Protein AF-A0A925P216-F1 (afdb_monomer_lite)

Sequence (361 aa):
MTSPSAKRPRSVRPVFGWLTDTLRLGWGALYWNTRKSLHIVRGRRGRCPCQIASDSGRAMETGCEGVLGYRSPVRFRTVCPLLARRADGNWACSVNTENVRPFWGRAFALLGGGALSLAFIASLAVFALLRGIGYEVRYTQVVWPPAWGEFRQIQADYYLARARESRAAGDISASLLHLSNAYELNHDYRTGMLLAQLWQAGQPLLSDQTYTRLFTDHPEKRPEISQAWYRALLARGDFGAIQRVAGERLLHSGPTPSAAWSQAFLFASRQLGDPSGIARLLEEPEVPRTLIPLLNLERSLYVLGPTERADALAAAAGRSLDPFTTYHVFQRLLEERRADLVLPLLTSPGVTLDDRENARL

Structure (mmCIF, N/CA/C/O backbone):
data_AF-A0A925P216-F1
#
_entry.id   AF-A0A925P216-F1
#
loop_
_atom_site.group_PDB
_atom_site.id
_atom_site.type_symbol
_atom_site.label_atom_id
_atom_site.label_alt_id
_atom_site.label_comp_id
_atom_site.label_asym_id
_atom_site.label_entity_id
_atom_site.label_seq_id
_atom_site.pdbx_PDB_ins_code
_atom_site.Cartn_x
_atom_site.Cartn_y
_atom_site.Cartn_z
_atom_site.occupancy
_atom_site.B_iso_or_equiv
_atom_site.auth_seq_id
_atom_site.auth_comp_id
_atom_site.auth_asym_id
_atom_site.auth_atom_id
_atom_site.pdbx_PDB_model_num
ATOM 1 N N . MET A 1 1 ? 41.303 -44.662 -62.692 1.00 41.19 1 MET A N 1
ATOM 2 C CA . MET A 1 1 ? 41.888 -43.582 -61.867 1.00 41.19 1 MET A CA 1
ATOM 3 C C . MET A 1 1 ? 40.902 -42.425 -61.817 1.00 41.19 1 MET A C 1
ATOM 5 O O . MET A 1 1 ? 40.830 -41.630 -62.741 1.00 41.19 1 MET A O 1
ATOM 9 N N . THR A 1 2 ? 40.062 -42.402 -60.787 1.00 42.47 2 THR A N 1
ATOM 10 C CA . THR A 1 2 ? 39.022 -41.392 -60.551 1.00 42.47 2 THR A CA 1
ATOM 11 C C . THR A 1 2 ? 39.568 -40.320 -59.614 1.00 42.47 2 THR A C 1
ATOM 13 O O . THR A 1 2 ? 39.967 -40.624 -58.493 1.00 42.47 2 THR A O 1
ATOM 16 N N . SER A 1 3 ? 39.615 -39.075 -60.089 1.00 44.66 3 SER A N 1
ATOM 17 C CA . SER A 1 3 ? 40.095 -37.918 -59.328 1.00 44.66 3 SER A CA 1
ATOM 18 C C . SER A 1 3 ? 39.099 -37.546 -58.214 1.00 44.66 3 SER A C 1
ATOM 20 O O . SER A 1 3 ? 37.898 -37.460 -58.494 1.00 44.66 3 SER A O 1
ATOM 22 N N . PRO A 1 4 ? 39.533 -37.338 -56.956 1.00 52.00 4 PRO A N 1
ATOM 23 C CA . PRO A 1 4 ? 38.624 -37.016 -55.868 1.00 52.00 4 PRO A CA 1
ATOM 24 C C . PRO A 1 4 ? 38.221 -35.537 -55.926 1.00 52.00 4 PRO A C 1
ATOM 26 O O . PRO A 1 4 ? 39.039 -34.627 -55.798 1.00 52.00 4 PRO A O 1
ATOM 29 N N . SER A 1 5 ? 36.920 -35.303 -56.091 1.00 50.56 5 SER A N 1
ATOM 30 C CA . SER A 1 5 ? 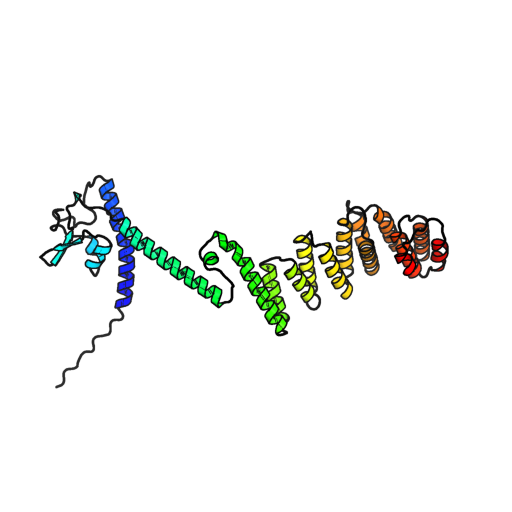36.286 -33.991 -55.957 1.00 50.56 5 SER A CA 1
ATOM 31 C C . SER A 1 5 ? 36.416 -33.493 -54.512 1.00 50.56 5 SER A C 1
ATOM 33 O O . SER A 1 5 ? 35.735 -33.969 -53.601 1.00 50.56 5 SER A O 1
ATOM 35 N N . ALA A 1 6 ? 37.318 -32.536 -54.290 1.00 53.81 6 ALA A N 1
ATOM 36 C CA . ALA A 1 6 ? 37.487 -31.871 -53.007 1.00 53.81 6 ALA A CA 1
ATOM 37 C C . ALA A 1 6 ? 36.261 -30.992 -52.699 1.00 53.81 6 ALA A C 1
ATOM 39 O O . ALA A 1 6 ? 36.071 -29.916 -53.274 1.00 53.81 6 ALA A O 1
ATOM 40 N N . LYS A 1 7 ? 35.420 -31.442 -51.760 1.00 51.25 7 LYS A N 1
ATOM 41 C CA . LYS A 1 7 ? 34.333 -30.642 -51.179 1.00 51.25 7 LYS A CA 1
ATOM 42 C C . LYS A 1 7 ? 34.923 -29.394 -50.511 1.00 51.25 7 LYS A C 1
ATOM 44 O O . LYS A 1 7 ? 35.586 -29.491 -49.482 1.00 51.25 7 LYS A O 1
ATOM 49 N N . ARG A 1 8 ? 34.655 -28.209 -51.079 1.00 47.81 8 ARG A N 1
ATOM 50 C CA . ARG A 1 8 ? 34.956 -26.915 -50.442 1.00 47.81 8 ARG A CA 1
ATOM 51 C C . ARG A 1 8 ? 34.281 -26.856 -49.062 1.00 47.81 8 ARG A C 1
ATOM 53 O O . ARG A 1 8 ? 33.069 -27.077 -48.993 1.00 47.81 8 ARG A O 1
ATOM 60 N N . PRO A 1 9 ? 35.003 -26.519 -47.980 1.00 46.03 9 PRO A N 1
ATOM 61 C CA . PRO A 1 9 ? 34.378 -26.327 -46.679 1.00 46.03 9 PRO A CA 1
ATOM 62 C C . PRO A 1 9 ? 33.387 -25.159 -46.763 1.00 46.03 9 PRO A C 1
ATOM 64 O O . PRO A 1 9 ? 33.745 -24.050 -47.169 1.00 46.03 9 PRO A O 1
ATOM 67 N N . ARG A 1 10 ? 32.123 -25.406 -46.393 1.00 49.75 10 ARG A N 1
ATOM 68 C CA . ARG A 1 10 ? 31.111 -24.355 -46.220 1.00 49.75 10 ARG A CA 1
ATOM 69 C C . ARG A 1 10 ? 31.599 -23.414 -45.118 1.00 49.75 10 ARG A C 1
ATOM 71 O O . ARG A 1 10 ? 31.566 -23.748 -43.939 1.00 49.75 10 ARG A O 1
ATOM 78 N N . SER A 1 11 ? 32.107 -22.248 -45.510 1.00 49.94 11 SER A N 1
ATOM 79 C CA . SER A 1 11 ? 32.630 -21.259 -44.575 1.00 49.94 11 SER A CA 1
ATOM 80 C C . SER A 1 11 ? 31.501 -20.707 -43.703 1.00 49.94 11 SER A C 1
ATOM 82 O O . SER A 1 11 ? 30.624 -20.009 -44.208 1.00 49.94 11 SER A O 1
ATOM 84 N N . VAL A 1 12 ? 31.588 -20.902 -42.389 1.00 51.62 12 VAL A N 1
ATOM 85 C CA . VAL A 1 12 ? 30.756 -20.247 -41.352 1.00 51.62 12 VAL A CA 1
ATOM 86 C C . VAL A 1 12 ? 31.105 -18.738 -41.208 1.00 51.62 12 VAL A C 1
ATOM 88 O O . VAL A 1 12 ? 30.791 -18.074 -40.230 1.00 51.62 12 VAL A O 1
ATOM 91 N N . ARG A 1 13 ? 31.761 -18.140 -42.217 1.00 52.94 13 ARG A N 1
ATOM 92 C CA . ARG A 1 13 ? 32.314 -16.771 -42.216 1.00 52.94 13 ARG A CA 1
ATOM 93 C C . ARG A 1 13 ? 31.419 -15.611 -42.721 1.00 52.94 13 ARG A C 1
ATOM 95 O O . ARG A 1 13 ? 31.917 -14.484 -42.662 1.00 52.94 13 ARG A O 1
ATOM 102 N N . PRO A 1 14 ? 30.170 -15.761 -43.218 1.00 57.00 14 PRO A N 1
ATOM 103 C CA . PRO A 1 14 ? 29.452 -14.599 -43.753 1.00 57.00 14 PRO A CA 1
ATOM 104 C C . PRO A 1 14 ? 28.875 -13.678 -42.662 1.00 57.00 14 PRO A C 1
ATOM 106 O O . PRO A 1 14 ? 28.884 -12.463 -42.842 1.00 57.00 14 PRO A O 1
ATOM 109 N N . VAL A 1 15 ? 28.437 -14.222 -41.519 1.00 56.94 15 VAL A N 1
ATOM 110 C CA . VAL A 1 15 ? 27.705 -13.457 -40.487 1.00 56.94 15 VAL A CA 1
ATOM 111 C C . VAL A 1 15 ? 28.626 -12.523 -39.689 1.00 56.94 15 VAL A C 1
ATOM 113 O O . VAL A 1 15 ? 28.333 -11.336 -39.551 1.00 56.94 15 VAL A O 1
ATOM 116 N N . PHE A 1 16 ? 29.790 -13.012 -39.244 1.00 59.78 16 PHE A N 1
ATOM 117 C CA . PHE A 1 16 ? 30.755 -12.195 -38.491 1.00 59.78 16 PHE A CA 1
ATOM 118 C C . PHE A 1 16 ? 31.310 -11.019 -39.306 1.00 59.78 16 PHE A C 1
ATOM 120 O O . PHE A 1 16 ? 31.472 -9.928 -38.768 1.00 59.78 16 PHE A O 1
ATOM 127 N N . GLY A 1 17 ? 31.539 -11.207 -40.611 1.00 63.28 17 GLY A N 1
ATOM 128 C CA . GLY A 1 17 ? 32.042 -10.140 -41.482 1.00 63.28 17 GLY A CA 1
ATOM 129 C C . GLY A 1 17 ? 31.048 -8.992 -41.692 1.00 63.28 17 GLY A C 1
ATOM 130 O O . GLY A 1 17 ? 31.454 -7.856 -41.921 1.00 63.28 17 GLY A O 1
ATOM 131 N N . TRP A 1 18 ? 29.744 -9.265 -41.603 1.00 66.25 18 TRP A N 1
ATOM 132 C CA . TRP A 1 18 ? 28.705 -8.244 -41.744 1.00 66.25 18 TRP A CA 1
ATOM 133 C C . TRP A 1 18 ? 28.563 -7.374 -40.484 1.00 66.25 18 TRP A C 1
ATOM 135 O O . TRP A 1 18 ? 28.477 -6.149 -40.590 1.00 66.25 18 TRP A O 1
ATOM 145 N N . LEU A 1 19 ? 28.630 -7.981 -39.295 1.00 67.81 19 LEU A N 1
ATOM 146 C CA . LEU A 1 19 ? 28.623 -7.267 -38.011 1.00 67.81 19 LEU A CA 1
ATOM 147 C C . LEU A 1 19 ? 29.836 -6.340 -37.864 1.00 67.81 19 LEU A C 1
ATOM 149 O O . LEU A 1 19 ? 29.682 -5.162 -37.535 1.00 67.81 19 LEU A O 1
ATOM 153 N N . THR A 1 20 ? 31.037 -6.834 -38.182 1.00 74.12 20 THR A N 1
ATOM 154 C CA . THR A 1 20 ? 32.262 -6.021 -38.127 1.00 74.12 20 THR A CA 1
ATOM 155 C C . THR A 1 20 ? 32.218 -4.850 -39.102 1.00 74.12 20 THR A C 1
ATOM 157 O O . THR A 1 20 ? 32.659 -3.755 -38.763 1.00 74.12 20 THR A O 1
ATOM 160 N N . ASP A 1 21 ? 31.657 -5.053 -40.295 1.00 71.81 21 ASP A N 1
ATOM 161 C CA . ASP A 1 21 ? 31.517 -3.989 -41.288 1.00 71.81 21 ASP A CA 1
ATOM 162 C C . ASP A 1 21 ? 30.483 -2.939 -40.857 1.00 71.81 21 ASP A C 1
ATOM 164 O O . ASP A 1 21 ? 30.684 -1.755 -41.111 1.00 71.81 21 ASP A O 1
ATOM 168 N N . THR A 1 22 ? 29.419 -3.332 -40.154 1.00 77.56 22 THR A N 1
ATOM 169 C CA . THR A 1 22 ? 28.391 -2.405 -39.647 1.00 77.56 22 THR A CA 1
ATOM 170 C C . THR A 1 22 ? 28.938 -1.510 -38.532 1.00 77.56 22 THR A C 1
ATOM 172 O O . THR A 1 22 ? 28.768 -0.291 -38.576 1.00 77.56 22 THR A O 1
ATOM 175 N N . LEU A 1 23 ? 29.688 -2.083 -37.583 1.00 82.00 23 LEU A N 1
ATOM 176 C CA . LEU A 1 23 ? 30.382 -1.309 -36.547 1.00 82.00 23 LEU A CA 1
ATOM 177 C C . LEU A 1 23 ? 31.442 -0.380 -37.154 1.00 82.00 23 LEU A C 1
ATOM 179 O O . LEU A 1 23 ? 31.544 0.784 -36.765 1.00 82.00 23 LEU A O 1
ATOM 183 N N . ARG A 1 24 ? 32.186 -0.858 -38.163 1.00 84.38 24 ARG A N 1
ATOM 184 C CA . ARG A 1 24 ? 33.146 -0.033 -38.913 1.00 84.38 24 ARG A CA 1
ATOM 185 C C . ARG A 1 24 ? 32.473 1.097 -39.678 1.00 84.38 24 ARG A C 1
ATOM 187 O O . ARG A 1 24 ? 33.047 2.177 -39.727 1.00 84.38 24 ARG A O 1
ATOM 194 N N . LEU A 1 25 ? 31.282 0.889 -40.238 1.00 85.56 25 LEU A N 1
ATOM 195 C CA . LEU A 1 25 ? 30.511 1.944 -40.900 1.00 85.56 25 LEU A CA 1
ATOM 196 C C . LEU A 1 25 ? 30.077 3.025 -39.909 1.00 85.56 25 LEU A C 1
ATOM 198 O O . LEU A 1 25 ? 30.257 4.207 -40.198 1.00 85.56 25 LEU A O 1
ATOM 202 N N . GLY A 1 26 ? 29.561 2.639 -38.740 1.00 86.38 26 GLY A N 1
ATOM 203 C CA . GLY A 1 26 ? 29.164 3.589 -37.699 1.00 86.38 26 GLY A CA 1
ATOM 204 C C . GLY A 1 26 ? 30.352 4.383 -37.153 1.00 86.38 26 GLY A C 1
ATOM 205 O O . GLY A 1 26 ? 30.342 5.616 -37.164 1.00 86.38 26 GLY A O 1
ATOM 206 N N . TRP A 1 27 ? 31.424 3.685 -36.768 1.00 89.06 27 TRP A N 1
ATOM 207 C CA . TRP A 1 27 ? 32.662 4.319 -36.315 1.00 89.06 27 TRP A CA 1
ATOM 208 C C . TRP A 1 27 ? 33.305 5.171 -37.410 1.00 89.06 27 TRP A C 1
ATOM 210 O O . TRP A 1 27 ? 33.701 6.304 -37.165 1.00 89.06 27 TRP A O 1
ATOM 220 N N . GLY A 1 28 ? 33.368 4.662 -38.640 1.00 89.12 28 GLY A N 1
ATOM 221 C CA . GLY A 1 28 ? 33.911 5.368 -39.793 1.00 89.12 28 GLY A CA 1
ATOM 222 C C . GLY A 1 28 ? 33.125 6.632 -40.123 1.00 89.12 28 GLY A C 1
ATOM 223 O O . GLY A 1 28 ? 33.734 7.649 -40.452 1.00 89.12 28 GLY A O 1
ATOM 224 N N . ALA A 1 29 ? 31.796 6.608 -39.989 1.00 90.25 29 ALA A N 1
ATOM 225 C CA . ALA A 1 29 ? 30.965 7.794 -40.136 1.00 90.25 29 ALA A CA 1
ATOM 226 C C . ALA A 1 29 ? 31.326 8.866 -39.102 1.00 90.25 29 ALA A C 1
ATOM 228 O O . ALA A 1 29 ? 31.482 10.021 -39.482 1.00 90.25 29 ALA A O 1
ATOM 229 N N . LEU A 1 30 ? 31.531 8.517 -37.832 1.00 92.44 30 LEU A N 1
ATOM 230 C CA . LEU A 1 30 ? 31.948 9.492 -36.817 1.00 92.44 30 LEU A CA 1
ATOM 231 C C . LEU A 1 30 ? 33.393 9.952 -37.035 1.00 92.44 30 LEU A C 1
ATOM 233 O O . LEU A 1 30 ? 33.656 11.142 -37.191 1.00 92.44 30 LEU A O 1
ATOM 237 N N . TYR A 1 31 ? 34.328 9.008 -37.118 1.00 94.38 31 TYR A N 1
ATOM 238 C CA . TYR A 1 31 ? 35.763 9.260 -37.213 1.00 94.38 31 TYR A CA 1
ATOM 239 C C . TYR A 1 31 ? 36.124 10.154 -38.406 1.00 94.38 31 TYR A C 1
ATOM 241 O O . TYR A 1 31 ? 36.774 11.191 -38.242 1.00 94.38 31 TYR A O 1
ATOM 249 N N . TRP A 1 32 ? 35.673 9.794 -39.614 1.00 93.31 32 TRP A N 1
ATOM 250 C CA . TRP A 1 32 ? 36.031 10.539 -40.821 1.00 93.31 32 TRP A CA 1
ATOM 251 C C . TRP A 1 32 ? 35.351 11.904 -40.888 1.00 93.31 32 TRP A C 1
ATOM 253 O O . TRP A 1 32 ? 35.971 12.856 -41.364 1.00 93.31 32 TRP A O 1
ATOM 263 N N . ASN A 1 33 ? 34.113 12.033 -40.402 1.00 95.00 33 ASN A N 1
ATOM 264 C CA . ASN A 1 33 ? 33.440 13.331 -40.363 1.00 95.00 33 ASN A CA 1
ATOM 265 C C . ASN A 1 33 ? 34.073 14.269 -39.335 1.00 95.00 33 ASN A C 1
ATOM 267 O O . ASN A 1 33 ? 34.349 15.415 -39.682 1.00 95.00 33 ASN A O 1
ATOM 271 N N . THR A 1 34 ? 34.430 13.781 -38.145 1.00 94.75 34 THR A N 1
ATOM 272 C CA . THR A 1 34 ? 35.160 14.564 -37.137 1.00 94.75 34 THR A CA 1
ATOM 273 C C . THR A 1 34 ? 36.513 15.036 -37.663 1.00 94.75 34 THR A C 1
ATOM 275 O O . THR A 1 34 ? 36.836 16.220 -37.573 1.00 94.75 34 THR A O 1
ATOM 278 N N . ARG A 1 35 ? 37.299 14.146 -38.286 1.00 94.00 35 ARG A N 1
ATOM 279 C CA . ARG A 1 35 ? 38.611 14.500 -38.857 1.00 94.00 35 ARG A CA 1
ATOM 280 C C . ARG A 1 35 ? 38.486 15.547 -39.970 1.00 94.00 35 ARG A C 1
ATOM 282 O O . ARG A 1 35 ? 39.262 16.500 -39.991 1.00 94.00 35 ARG A O 1
ATOM 289 N N . LYS A 1 36 ? 37.494 15.416 -40.859 1.00 93.56 36 LYS A N 1
ATOM 290 C CA . LYS A 1 36 ? 37.216 16.407 -41.917 1.00 93.56 36 LYS A CA 1
ATOM 291 C C . LYS A 1 36 ? 36.745 17.745 -41.350 1.00 93.56 36 LYS A C 1
ATOM 293 O O . LYS A 1 36 ? 37.225 18.781 -41.798 1.00 93.56 36 LYS A O 1
ATOM 298 N N . SER A 1 37 ? 35.864 17.735 -40.351 1.00 94.44 37 SER A N 1
ATOM 299 C CA . SER A 1 37 ? 35.448 18.946 -39.636 1.00 94.44 37 SER A CA 1
ATOM 300 C C . SER A 1 37 ? 36.645 19.662 -39.013 1.00 94.44 37 SER A C 1
ATOM 302 O O . SER A 1 37 ? 36.811 20.855 -39.240 1.00 94.44 37 SER A O 1
ATOM 304 N N . LEU A 1 38 ? 37.532 18.939 -38.321 1.00 94.81 38 LEU A N 1
ATOM 305 C CA . LEU A 1 38 ? 38.753 19.512 -37.744 1.00 94.81 38 LEU A CA 1
ATOM 306 C C . LEU A 1 38 ? 39.687 20.105 -38.808 1.00 94.81 38 LEU A C 1
ATOM 308 O O . LEU A 1 38 ? 40.268 21.163 -38.584 1.00 94.81 38 LEU A O 1
ATOM 312 N N . HIS A 1 39 ? 39.825 19.456 -39.967 1.00 92.44 39 HIS A N 1
ATOM 313 C CA . HIS A 1 39 ? 40.619 19.988 -41.077 1.00 92.44 39 HIS A CA 1
ATOM 314 C C . HIS A 1 39 ? 40.041 21.307 -41.615 1.00 92.44 39 HIS A C 1
ATOM 316 O O . HIS A 1 39 ? 40.792 22.257 -41.821 1.00 92.44 39 HIS A O 1
ATOM 322 N N . ILE A 1 40 ? 38.716 21.407 -41.772 1.00 92.69 40 ILE A N 1
ATOM 323 C CA . ILE A 1 40 ? 38.052 22.654 -42.188 1.00 92.69 40 ILE A CA 1
ATOM 324 C C . ILE A 1 40 ? 38.211 23.746 -41.129 1.00 92.69 40 ILE A C 1
ATOM 326 O O . ILE A 1 40 ? 38.592 24.860 -41.474 1.00 92.69 40 ILE A O 1
ATOM 330 N N . VAL A 1 41 ? 37.980 23.427 -39.852 1.00 92.94 41 VAL A N 1
ATOM 331 C CA . VAL A 1 41 ? 38.114 24.377 -38.731 1.00 92.94 41 VAL A CA 1
ATOM 332 C C . VAL A 1 41 ? 39.540 24.926 -38.628 1.00 92.94 41 VAL A C 1
ATOM 334 O O . VAL A 1 41 ? 39.731 26.099 -38.330 1.00 92.94 41 VAL A O 1
ATOM 337 N N . ARG A 1 42 ? 40.557 24.122 -38.961 1.00 91.56 42 ARG A N 1
ATOM 338 C CA . ARG A 1 42 ? 41.966 24.553 -39.044 1.00 91.56 42 ARG A CA 1
ATOM 339 C C . ARG A 1 42 ? 42.301 25.331 -40.327 1.00 91.56 42 ARG A C 1
ATOM 341 O O . ARG A 1 42 ? 43.476 25.476 -40.662 1.00 91.56 42 ARG A O 1
ATOM 348 N N . GLY A 1 43 ? 41.300 25.791 -41.077 1.00 89.44 43 GLY A N 1
ATOM 349 C CA . GLY A 1 43 ? 41.484 26.527 -42.328 1.00 89.44 43 GLY A CA 1
ATOM 350 C C . GLY A 1 43 ? 42.094 25.683 -43.446 1.00 89.44 43 GLY A C 1
ATOM 351 O O . GLY A 1 43 ? 42.840 26.211 -44.263 1.00 89.44 43 GLY A O 1
ATOM 352 N N . ARG A 1 44 ? 41.844 24.366 -43.449 1.00 88.62 44 ARG A N 1
ATOM 353 C CA . ARG A 1 44 ? 42.413 23.391 -44.400 1.00 88.62 44 ARG A CA 1
ATOM 354 C C . ARG A 1 44 ? 43.945 23.353 -44.416 1.00 88.62 44 ARG A C 1
ATOM 356 O O . ARG A 1 44 ? 44.553 22.908 -45.384 1.00 88.62 44 ARG A O 1
ATOM 363 N N . ARG A 1 45 ? 44.582 23.787 -43.324 1.00 82.38 45 ARG A N 1
ATOM 364 C CA . ARG A 1 45 ? 46.038 23.737 -43.171 1.00 82.38 45 ARG A CA 1
ATOM 365 C C . ARG A 1 45 ? 46.500 22.307 -42.880 1.00 82.38 45 ARG A C 1
ATOM 367 O O . ARG A 1 45 ? 45.891 21.592 -42.080 1.00 82.38 45 ARG A O 1
ATOM 374 N N . GLY A 1 46 ? 47.614 21.919 -43.496 1.00 84.56 46 GLY A N 1
ATOM 375 C CA . GLY A 1 46 ? 48.225 20.600 -43.330 1.00 84.56 46 GLY A CA 1
ATOM 376 C C . GLY A 1 46 ? 47.570 19.501 -44.171 1.00 84.56 46 GLY A C 1
ATOM 377 O O . GLY A 1 46 ? 46.792 19.759 -45.085 1.00 84.56 46 GLY A O 1
ATOM 378 N N . ARG A 1 47 ? 47.921 18.247 -43.871 1.00 86.44 47 ARG A N 1
ATOM 379 C CA . ARG A 1 47 ? 47.511 17.076 -44.661 1.00 86.44 47 ARG A CA 1
ATOM 380 C C . ARG A 1 47 ? 46.001 16.839 -44.562 1.00 86.44 47 ARG A C 1
ATOM 382 O O . ARG A 1 47 ? 45.445 16.835 -43.460 1.00 86.44 47 ARG A O 1
ATOM 389 N N . CYS A 1 48 ? 45.347 16.608 -45.704 1.00 90.19 48 CYS A N 1
ATOM 390 C CA . CYS A 1 48 ? 43.946 16.199 -45.725 1.00 90.19 48 CYS A CA 1
ATOM 391 C C . CYS A 1 48 ? 43.820 14.831 -45.042 1.00 90.19 48 CYS A C 1
ATOM 393 O O . CYS A 1 48 ? 44.526 13.900 -45.421 1.00 90.19 48 CYS A O 1
ATOM 395 N N . PRO A 1 49 ? 42.938 14.671 -44.044 1.00 90.75 49 PRO A N 1
ATOM 396 C CA . PRO A 1 49 ? 42.965 13.490 -43.192 1.00 90.75 49 PRO A CA 1
ATOM 397 C C . PRO A 1 49 ? 42.533 12.202 -43.892 1.00 90.75 49 PRO A C 1
ATOM 399 O O . PRO A 1 49 ? 42.816 11.147 -43.353 1.00 90.75 49 PRO A O 1
ATOM 402 N N . CYS A 1 50 ? 41.797 12.268 -45.008 1.00 90.56 50 CYS A N 1
ATOM 403 C CA . CYS A 1 50 ? 41.198 11.098 -45.667 1.00 90.56 50 CYS A CA 1
ATOM 404 C C . CYS A 1 50 ? 41.790 10.764 -47.047 1.00 90.56 50 CYS A C 1
ATOM 406 O O . CYS A 1 50 ? 41.303 9.843 -47.711 1.00 90.56 50 CYS A O 1
ATOM 408 N N . GLN A 1 51 ? 42.765 11.548 -47.501 1.00 93.12 51 GLN A N 1
ATOM 409 C CA . GLN A 1 51 ? 43.488 11.372 -48.758 1.00 93.12 51 GLN A CA 1
ATOM 410 C C . GLN A 1 51 ? 44.889 10.834 -48.449 1.00 93.12 51 GLN A C 1
ATOM 412 O O . GLN A 1 51 ? 45.463 11.200 -47.426 1.00 93.12 51 GLN A O 1
ATOM 417 N N . ILE A 1 52 ? 45.438 9.978 -49.314 1.00 90.12 52 ILE A N 1
ATOM 418 C CA . ILE A 1 52 ? 46.787 9.429 -49.117 1.00 90.12 52 ILE A CA 1
ATOM 419 C C . ILE A 1 52 ? 47.815 10.569 -49.195 1.00 90.12 52 ILE A C 1
ATOM 421 O O . ILE A 1 52 ? 47.846 11.331 -50.156 1.00 90.12 52 ILE A O 1
ATOM 425 N N . ALA A 1 53 ? 48.660 10.693 -48.169 1.00 84.12 53 ALA A N 1
ATOM 426 C CA . ALA A 1 53 ? 49.554 11.843 -48.002 1.00 84.12 53 ALA A CA 1
ATOM 427 C C . ALA A 1 53 ? 50.684 11.950 -49.043 1.00 84.12 53 ALA A C 1
ATOM 429 O O . ALA A 1 53 ? 51.280 13.018 -49.160 1.00 84.12 53 ALA A O 1
ATOM 430 N N . SER A 1 54 ? 51.004 10.862 -49.750 1.00 85.94 54 SER A N 1
ATOM 431 C CA . SER A 1 54 ? 52.004 10.836 -50.826 1.00 85.94 54 SER A CA 1
ATOM 432 C C . SER A 1 54 ? 51.477 11.344 -52.170 1.00 85.94 54 SER A C 1
ATOM 434 O O . SER A 1 54 ? 52.265 11.513 -53.095 1.00 85.94 54 SER A O 1
ATOM 436 N N . ASP A 1 55 ? 50.167 11.563 -52.294 1.00 86.69 55 ASP A N 1
ATOM 437 C CA . ASP A 1 55 ? 49.518 11.858 -53.570 1.00 86.69 55 ASP A CA 1
ATOM 438 C C . ASP A 1 55 ? 49.347 13.371 -53.801 1.00 86.69 55 ASP A C 1
ATOM 440 O O . ASP A 1 55 ? 49.494 14.191 -52.894 1.00 86.69 55 ASP A O 1
ATOM 444 N N . SER A 1 56 ? 48.995 13.753 -55.035 1.00 86.94 56 SER A N 1
ATOM 445 C CA . SER A 1 56 ? 48.947 15.147 -55.506 1.00 86.94 56 SER A CA 1
ATOM 446 C C . SER A 1 56 ? 47.875 16.032 -54.848 1.00 86.94 56 SER A C 1
ATOM 448 O O . SER A 1 56 ? 47.877 17.247 -55.042 1.00 86.94 56 SER A O 1
ATOM 450 N N . GLY A 1 57 ? 46.916 15.455 -54.118 1.00 86.75 57 GLY A N 1
ATOM 451 C CA . GLY A 1 57 ? 45.733 16.151 -53.594 1.00 86.75 57 GLY A CA 1
ATOM 452 C C . GLY A 1 57 ? 44.682 16.508 -54.659 1.00 86.75 57 GLY A C 1
ATOM 453 O O . GLY A 1 57 ? 43.645 17.102 -54.339 1.00 86.75 57 GLY A O 1
ATOM 454 N N . ARG 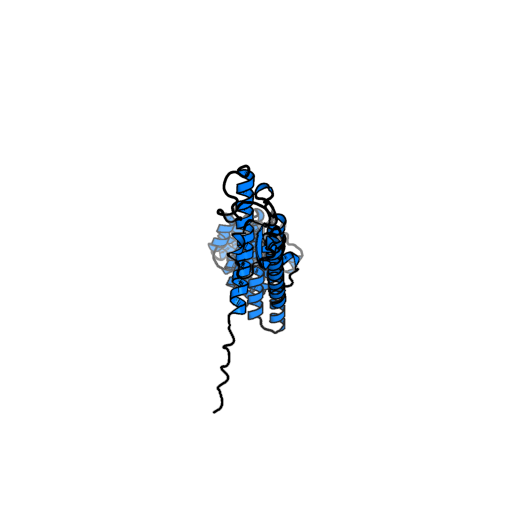A 1 58 ? 44.920 16.156 -55.931 1.00 90.56 58 ARG A N 1
ATOM 455 C CA . ARG A 1 58 ? 44.006 16.429 -57.048 1.00 90.56 58 ARG A CA 1
ATOM 456 C C . ARG A 1 58 ? 42.896 15.383 -57.149 1.00 90.56 58 ARG A C 1
ATOM 458 O O . ARG A 1 58 ? 43.084 14.201 -56.835 1.00 90.56 58 ARG A O 1
ATOM 465 N N . ALA A 1 59 ? 41.735 15.839 -57.612 1.00 91.00 59 ALA A N 1
ATOM 466 C CA . ALA A 1 59 ? 40.572 15.016 -57.908 1.00 91.00 59 ALA A CA 1
ATOM 467 C C . ALA A 1 59 ? 40.942 13.877 -58.865 1.00 91.00 59 ALA A C 1
ATOM 469 O O . ALA A 1 59 ? 41.680 14.073 -59.823 1.00 91.00 59 ALA A O 1
ATOM 470 N N . MET A 1 60 ? 40.417 12.684 -58.602 1.00 92.00 60 MET A N 1
ATOM 471 C CA . MET A 1 60 ? 40.654 11.441 -59.340 1.00 92.00 60 MET A CA 1
ATOM 472 C C . MET A 1 60 ? 42.109 10.948 -59.374 1.00 92.00 60 MET A C 1
ATOM 474 O O . MET A 1 60 ? 42.309 9.776 -59.672 1.00 92.00 60 MET A O 1
ATOM 478 N N . GLU A 1 61 ? 43.109 11.742 -58.989 1.00 90.81 61 GLU A N 1
ATOM 479 C CA . GLU A 1 61 ? 44.524 11.346 -58.882 1.00 90.81 61 GLU A CA 1
ATOM 480 C C . GLU A 1 61 ? 44.900 10.846 -57.480 1.00 90.81 61 GLU A C 1
ATOM 482 O O . GLU A 1 61 ? 45.755 9.975 -57.341 1.00 90.81 61 GLU A O 1
ATOM 487 N N . THR A 1 62 ? 44.205 11.330 -56.450 1.00 90.69 62 THR A N 1
ATOM 488 C CA . THR A 1 62 ? 44.527 11.021 -55.052 1.00 90.69 62 THR A CA 1
ATOM 489 C C . THR A 1 62 ? 43.704 9.862 -54.503 1.00 90.69 62 THR A C 1
ATOM 491 O O . THR A 1 62 ? 42.467 9.901 -54.513 1.00 90.69 62 THR A O 1
ATOM 494 N N . GLY A 1 63 ? 44.382 8.843 -53.980 1.00 91.12 63 GLY A N 1
ATOM 495 C CA . GLY A 1 63 ? 43.771 7.703 -53.313 1.00 91.12 63 GLY A CA 1
ATOM 496 C C . GLY A 1 63 ? 43.045 8.092 -52.023 1.00 91.12 63 GLY A C 1
ATOM 497 O O . GLY A 1 63 ? 43.358 9.088 -51.364 1.00 91.12 63 GLY A O 1
ATOM 498 N N . CYS A 1 64 ? 42.040 7.297 -51.650 1.00 91.06 64 CYS A N 1
ATOM 499 C CA . CYS A 1 64 ? 41.295 7.497 -50.408 1.00 91.06 64 CYS A CA 1
ATOM 500 C C . CYS A 1 64 ? 41.788 6.549 -49.308 1.00 91.06 64 CYS A C 1
ATOM 502 O O . CYS A 1 64 ? 41.508 5.352 -49.344 1.00 91.06 64 CYS A O 1
ATOM 504 N N . GLU A 1 65 ? 42.443 7.097 -48.284 1.00 90.25 65 GLU A N 1
ATOM 505 C CA . GLU A 1 65 ? 42.930 6.332 -47.126 1.00 90.25 65 GLU A CA 1
ATOM 506 C C . GLU A 1 65 ? 41.773 5.667 -46.360 1.00 90.25 65 GLU A C 1
ATOM 508 O O . GLU A 1 65 ? 41.885 4.542 -45.875 1.00 90.25 65 GLU A O 1
ATOM 513 N N . GLY A 1 66 ? 40.602 6.315 -46.339 1.00 85.62 66 GLY A N 1
ATOM 514 C CA . GLY A 1 66 ? 39.413 5.800 -45.659 1.00 85.62 66 GLY A CA 1
ATOM 515 C C . GLY A 1 66 ? 38.872 4.478 -46.200 1.00 85.62 66 GLY A C 1
ATOM 516 O O . GLY A 1 66 ? 38.189 3.765 -45.466 1.00 85.62 66 GLY A O 1
ATOM 517 N N . VAL A 1 67 ? 39.210 4.117 -47.440 1.00 89.31 67 VAL A N 1
ATOM 518 C CA . VAL A 1 67 ? 38.803 2.850 -48.061 1.00 89.31 67 VAL A CA 1
ATOM 519 C C . VAL A 1 67 ? 39.640 1.666 -47.583 1.00 89.31 67 VAL A C 1
ATOM 521 O O . VAL A 1 67 ? 39.124 0.550 -47.552 1.00 89.31 67 VAL A O 1
ATOM 524 N N . LEU A 1 68 ? 40.889 1.888 -47.159 1.00 85.88 68 LEU A N 1
ATOM 525 C CA . LEU A 1 68 ? 41.830 0.817 -46.803 1.00 85.88 68 LEU A CA 1
ATOM 526 C C . LEU A 1 68 ? 41.335 -0.046 -45.628 1.00 85.88 68 LEU A C 1
ATOM 528 O O . LEU A 1 68 ? 41.671 -1.223 -45.530 1.00 85.88 68 LEU A O 1
ATOM 532 N N . GLY A 1 69 ? 40.484 0.512 -44.761 1.00 81.12 69 GLY A N 1
ATOM 533 C CA . GLY A 1 69 ? 39.872 -0.200 -43.635 1.00 81.12 69 GLY A CA 1
ATOM 534 C C . GLY A 1 69 ? 38.645 -1.060 -43.979 1.00 81.12 69 GLY A C 1
ATOM 535 O O . GLY A 1 69 ? 38.098 -1.712 -43.083 1.00 81.12 69 GLY A O 1
ATOM 536 N N . TYR A 1 70 ? 38.180 -1.071 -45.234 1.00 82.25 70 TYR A N 1
ATOM 537 C CA . TYR A 1 70 ? 36.939 -1.737 -45.645 1.00 82.25 70 TYR A CA 1
ATOM 538 C C . TYR A 1 70 ? 37.199 -2.908 -46.590 1.00 82.25 70 TYR A C 1
ATOM 540 O O . TYR A 1 70 ? 37.883 -2.776 -47.598 1.00 82.25 70 TYR A O 1
ATOM 548 N N . ARG A 1 71 ? 36.550 -4.050 -46.323 1.00 83.00 71 ARG A N 1
ATOM 549 C CA . ARG A 1 71 ? 36.615 -5.231 -47.202 1.00 83.00 71 ARG A CA 1
ATOM 550 C C . ARG A 1 71 ? 36.004 -4.973 -48.584 1.00 83.00 71 ARG A C 1
ATOM 552 O O . ARG A 1 71 ? 36.436 -5.556 -49.571 1.00 83.00 71 ARG A O 1
ATOM 559 N N . SER A 1 72 ? 34.980 -4.121 -48.648 1.00 85.38 72 SER A N 1
ATOM 560 C CA . SER A 1 72 ? 34.370 -3.652 -49.893 1.00 85.38 72 SER A CA 1
ATOM 561 C C . SER A 1 72 ? 34.417 -2.123 -49.938 1.00 85.38 72 SER A C 1
ATOM 563 O O . SER A 1 72 ? 33.663 -1.476 -49.203 1.00 85.38 72 SER A O 1
ATOM 565 N N . PRO A 1 73 ? 35.244 -1.531 -50.817 1.00 86.56 73 PRO A N 1
ATOM 566 C CA . PRO A 1 73 ? 35.329 -0.080 -50.992 1.00 86.56 73 PRO A CA 1
ATOM 567 C C . PRO A 1 73 ? 33.990 0.598 -51.297 1.00 86.56 73 PRO A C 1
ATOM 569 O O . PRO A 1 73 ? 33.746 1.729 -50.885 1.00 86.56 73 PRO A O 1
ATOM 572 N N . VAL A 1 74 ? 33.077 -0.114 -51.966 1.00 87.88 74 VAL A N 1
ATOM 573 C CA . VAL A 1 74 ? 31.739 0.392 -52.303 1.00 87.88 74 VAL A CA 1
ATOM 574 C C . VAL A 1 74 ? 30.942 0.740 -51.043 1.00 87.88 74 VAL A C 1
ATOM 576 O O . VAL A 1 74 ? 30.239 1.747 -51.034 1.00 87.88 74 VAL A O 1
ATOM 579 N N . ARG A 1 75 ? 31.091 -0.024 -49.951 1.00 86.69 75 ARG A N 1
ATOM 580 C CA . ARG A 1 75 ? 30.411 0.255 -48.671 1.00 86.69 75 ARG A CA 1
ATOM 581 C C . ARG A 1 75 ? 30.890 1.558 -48.035 1.00 86.69 75 ARG A C 1
ATOM 583 O O . ARG A 1 75 ? 30.112 2.235 -47.372 1.00 86.69 75 ARG A O 1
ATOM 590 N N . PHE A 1 76 ? 32.135 1.964 -48.287 1.00 89.44 76 PHE A N 1
ATOM 591 C CA . PHE A 1 76 ? 32.633 3.250 -47.809 1.00 89.44 76 PHE A CA 1
ATOM 592 C C . PHE A 1 76 ? 31.928 4.439 -48.480 1.00 89.44 76 PHE A C 1
ATOM 594 O O . PHE A 1 76 ? 31.872 5.517 -47.891 1.00 89.44 76 PHE A O 1
ATOM 601 N N . ARG A 1 77 ? 31.289 4.259 -49.651 1.00 91.06 77 ARG A N 1
ATOM 602 C CA . ARG A 1 77 ? 30.472 5.316 -50.285 1.00 91.06 77 ARG A CA 1
ATOM 603 C C . ARG A 1 77 ? 29.290 5.747 -49.419 1.00 91.06 77 ARG A C 1
ATOM 605 O O . ARG A 1 77 ? 28.821 6.882 -49.546 1.00 91.06 77 ARG A O 1
ATOM 612 N N . THR A 1 78 ? 28.817 4.879 -48.526 1.00 87.44 78 THR A N 1
ATOM 613 C CA . THR A 1 78 ? 27.770 5.200 -47.548 1.00 87.44 78 THR A CA 1
ATOM 614 C C . THR A 1 78 ? 28.271 6.229 -46.528 1.00 87.44 78 THR A C 1
ATOM 616 O O . THR A 1 78 ? 27.531 7.140 -46.165 1.00 87.44 78 THR A O 1
ATOM 619 N N . VAL A 1 79 ? 29.557 6.158 -46.156 1.00 89.12 79 VAL A N 1
ATOM 620 C CA . VAL A 1 79 ? 30.244 7.114 -45.267 1.00 89.12 79 VAL A CA 1
ATOM 621 C C . VAL A 1 79 ? 30.710 8.364 -46.025 1.00 89.12 79 VAL A C 1
ATOM 623 O O . VAL A 1 79 ? 30.518 9.486 -45.558 1.00 89.12 79 VAL A O 1
ATOM 626 N N . CYS A 1 80 ? 31.301 8.198 -47.211 1.00 92.75 80 CYS A N 1
ATOM 627 C CA . CYS A 1 80 ? 31.848 9.283 -48.023 1.00 92.75 80 CYS A CA 1
ATOM 628 C C . CYS A 1 80 ? 31.372 9.178 -49.486 1.00 92.75 80 CYS A C 1
ATOM 630 O O . CYS A 1 80 ? 31.927 8.388 -50.250 1.00 92.75 80 CYS A O 1
ATOM 632 N N . PRO A 1 81 ? 30.399 10.000 -49.928 1.00 93.56 81 PRO A N 1
ATOM 633 C CA . PRO A 1 81 ? 29.883 9.950 -51.300 1.00 93.56 81 PRO A CA 1
ATOM 634 C C . PRO A 1 81 ? 30.898 10.413 -52.356 1.00 93.56 81 PRO A C 1
ATOM 636 O O . PRO A 1 81 ? 30.731 10.089 -53.526 1.00 93.56 81 PRO A O 1
ATOM 639 N N . LEU A 1 82 ? 31.956 11.125 -51.948 1.00 92.75 82 LEU A N 1
ATOM 640 C CA . LEU A 1 82 ? 33.036 11.615 -52.822 1.00 92.75 82 LEU A CA 1
ATOM 641 C C . LEU A 1 82 ? 34.002 10.510 -53.273 1.00 92.75 82 LEU A C 1
ATOM 643 O O . LEU A 1 82 ? 35.028 10.793 -53.883 1.00 92.75 82 LEU A O 1
ATOM 647 N N . LEU A 1 83 ? 33.739 9.258 -52.907 1.00 93.88 83 LEU A N 1
ATOM 648 C CA . LEU A 1 83 ? 34.542 8.140 -53.361 1.00 93.88 83 LEU A CA 1
ATOM 649 C C . LEU A 1 83 ? 34.109 7.721 -54.774 1.00 93.88 83 LEU A C 1
ATOM 651 O O . LEU A 1 83 ? 32.953 7.334 -54.984 1.00 93.88 83 LEU A O 1
ATOM 655 N N . ALA A 1 84 ? 35.056 7.753 -55.711 1.00 93.75 84 ALA A N 1
ATOM 656 C CA . ALA A 1 84 ? 34.870 7.365 -57.104 1.00 93.75 84 ALA A CA 1
ATOM 657 C C . ALA A 1 84 ? 35.885 6.292 -57.522 1.00 93.75 84 ALA A C 1
ATOM 659 O O . ALA A 1 84 ? 36.962 6.161 -56.939 1.00 93.75 84 ALA A O 1
ATOM 660 N N . ARG A 1 85 ? 35.518 5.503 -58.533 1.00 93.06 85 ARG A N 1
ATOM 661 C CA . ARG A 1 85 ? 36.394 4.491 -59.130 1.00 93.06 85 ARG A CA 1
ATOM 662 C C . ARG A 1 85 ? 37.090 5.101 -60.344 1.00 93.06 85 ARG A C 1
ATOM 664 O O . ARG A 1 85 ? 36.419 5.697 -61.183 1.00 93.06 85 ARG A O 1
ATOM 671 N N . ARG A 1 86 ? 38.413 4.976 -60.422 1.00 90.25 86 ARG A N 1
ATOM 672 C CA . ARG A 1 86 ? 39.228 5.425 -61.556 1.00 90.25 86 ARG A CA 1
ATOM 673 C C . ARG A 1 86 ? 39.218 4.363 -62.670 1.00 90.25 86 ARG A C 1
ATOM 675 O O . ARG A 1 86 ? 38.857 3.209 -62.437 1.00 90.25 86 ARG A O 1
ATOM 682 N N . ALA A 1 87 ? 39.587 4.770 -63.885 1.00 87.19 87 ALA A N 1
ATOM 683 C CA . ALA A 1 87 ? 39.697 3.909 -65.065 1.00 87.19 87 ALA A CA 1
ATOM 684 C C . ALA A 1 87 ? 40.654 2.711 -64.883 1.00 87.19 87 ALA A C 1
ATOM 686 O O . ALA A 1 87 ? 40.408 1.653 -65.449 1.00 87.19 87 ALA A O 1
ATOM 687 N N . ASP A 1 88 ? 41.689 2.844 -64.047 1.00 86.75 88 ASP A N 1
ATOM 688 C CA . ASP A 1 88 ? 42.622 1.765 -63.670 1.00 86.75 88 ASP A CA 1
ATOM 689 C C . ASP A 1 88 ? 42.012 0.741 -62.687 1.00 86.75 88 ASP A C 1
ATOM 691 O O . ASP A 1 88 ? 42.644 -0.249 -62.330 1.00 86.75 88 ASP A O 1
ATOM 695 N N . GLY A 1 89 ? 40.780 0.974 -62.229 1.00 85.19 89 GLY A N 1
ATOM 696 C CA . GLY A 1 89 ? 40.078 0.135 -61.267 1.00 85.19 89 GLY A CA 1
ATOM 697 C C . GLY A 1 89 ? 40.302 0.511 -59.799 1.00 85.19 89 GLY A C 1
ATOM 698 O O . GLY A 1 89 ? 39.577 -0.031 -58.957 1.00 85.19 89 GLY A O 1
ATOM 699 N N . ASN A 1 90 ? 41.209 1.448 -59.493 1.00 89.06 90 ASN A N 1
ATOM 700 C CA . ASN A 1 90 ? 41.505 1.913 -58.136 1.00 89.06 90 ASN A CA 1
ATOM 701 C C . ASN A 1 90 ? 40.458 2.911 -57.614 1.00 89.06 90 ASN A C 1
ATOM 703 O O . ASN A 1 90 ? 39.678 3.499 -58.367 1.00 89.06 90 ASN A O 1
ATOM 707 N N . TRP A 1 91 ? 40.427 3.107 -56.294 1.00 92.62 91 TRP A N 1
ATOM 708 C CA . TRP A 1 91 ? 39.486 4.008 -55.625 1.00 92.62 91 TRP A CA 1
ATOM 709 C C . TRP A 1 91 ? 40.156 5.326 -55.238 1.00 92.62 91 TRP A C 1
ATOM 711 O O . TRP A 1 91 ? 41.111 5.345 -54.463 1.00 92.62 91 TRP A O 1
ATOM 721 N N . ALA A 1 92 ? 39.617 6.431 -55.747 1.00 93.81 92 ALA A N 1
ATOM 722 C CA . ALA A 1 92 ? 40.164 7.771 -55.576 1.00 93.81 92 ALA A CA 1
ATOM 723 C C . ALA A 1 92 ? 39.110 8.751 -55.039 1.00 93.81 92 ALA A C 1
ATOM 725 O O . ALA A 1 92 ? 37.899 8.500 -55.072 1.00 93.81 92 ALA A O 1
ATOM 726 N N . CYS A 1 93 ? 39.577 9.886 -54.521 1.00 93.19 93 CYS A N 1
ATOM 727 C CA . CYS A 1 93 ? 38.710 10.998 -54.155 1.00 93.19 93 CYS A CA 1
ATOM 728 C C . CYS A 1 93 ? 38.249 11.731 -55.422 1.00 93.19 93 CYS A C 1
ATOM 730 O O . CYS A 1 93 ? 39.074 12.121 -56.239 1.00 93.19 93 CYS A O 1
ATOM 732 N N . SER A 1 94 ? 36.948 11.962 -55.587 1.00 94.00 94 SER A N 1
ATOM 733 C CA . SER A 1 94 ? 36.394 12.635 -56.770 1.00 94.00 94 SER A CA 1
ATOM 734 C C . SER A 1 94 ? 36.595 14.154 -56.774 1.00 94.00 94 SER A C 1
ATOM 736 O O . SER A 1 94 ? 36.174 14.817 -57.715 1.00 94.00 94 SER A O 1
ATOM 738 N N . VAL A 1 95 ? 37.164 14.724 -55.709 1.00 94.00 95 VAL A N 1
ATOM 739 C CA . VAL A 1 95 ? 37.334 16.172 -55.533 1.00 94.00 95 VAL A CA 1
ATOM 740 C C . VAL A 1 95 ? 38.746 16.508 -55.062 1.00 94.00 95 VAL A C 1
ATOM 742 O O . VAL A 1 95 ? 39.411 15.681 -54.439 1.00 94.00 95 VAL A O 1
ATOM 745 N N . ASN A 1 96 ? 39.175 17.743 -55.329 1.00 93.50 96 ASN A N 1
ATOM 746 C CA . ASN A 1 96 ? 40.421 18.297 -54.797 1.00 93.50 96 ASN A CA 1
ATOM 747 C C . ASN A 1 96 ? 40.356 18.428 -53.267 1.00 93.50 96 ASN A C 1
ATOM 749 O O . ASN A 1 96 ? 39.268 18.581 -52.702 1.00 93.50 96 ASN A O 1
ATOM 753 N N . THR A 1 97 ? 41.520 18.455 -52.613 1.00 90.44 97 THR A N 1
ATOM 754 C CA . THR A 1 97 ? 41.689 18.681 -51.162 1.00 90.44 97 THR A CA 1
ATOM 755 C C . THR A 1 97 ? 40.830 19.831 -50.626 1.00 90.44 97 THR A C 1
ATOM 757 O O . THR A 1 97 ? 40.172 19.700 -49.595 1.00 90.44 97 THR A O 1
ATOM 760 N N . GLU A 1 98 ? 40.771 20.940 -51.364 1.00 90.25 98 GLU A N 1
ATOM 761 C CA . GLU A 1 98 ? 40.032 22.154 -50.996 1.00 90.25 98 GLU A CA 1
ATOM 762 C C . GLU A 1 98 ? 38.517 21.937 -50.889 1.00 90.25 98 GLU A C 1
ATOM 764 O O . GLU A 1 98 ? 37.837 22.605 -50.114 1.00 90.25 98 GLU A O 1
ATOM 769 N N . ASN A 1 99 ? 37.988 20.967 -51.632 1.00 92.25 99 ASN A N 1
ATOM 770 C CA . ASN A 1 99 ? 36.561 20.673 -51.722 1.00 92.25 99 ASN A CA 1
ATOM 771 C C . ASN A 1 99 ? 36.133 19.509 -50.813 1.00 92.25 99 ASN A C 1
ATOM 773 O O . ASN A 1 99 ? 34.972 19.087 -50.834 1.00 92.25 99 ASN A O 1
ATOM 777 N N . VAL A 1 100 ? 37.043 18.978 -49.990 1.00 92.06 100 VAL A N 1
ATOM 778 C CA . VAL A 1 100 ? 36.715 17.930 -49.021 1.00 92.06 100 VAL A CA 1
ATOM 779 C C . VAL A 1 100 ? 35.822 18.503 -47.917 1.00 92.06 100 VAL A C 1
ATOM 781 O O . VAL A 1 100 ? 36.180 19.455 -47.226 1.00 92.06 100 VAL A O 1
ATOM 784 N N . ARG A 1 101 ? 34.652 17.879 -47.722 1.00 93.12 101 ARG A N 1
ATOM 785 C CA . ARG A 1 101 ? 33.654 18.274 -46.715 1.00 93.12 101 ARG A CA 1
ATOM 786 C C . ARG A 1 101 ? 33.146 17.098 -45.871 1.00 93.12 101 ARG A C 1
ATOM 788 O O . ARG A 1 101 ? 33.157 15.961 -46.359 1.00 93.12 101 ARG A O 1
ATOM 795 N N . PRO A 1 102 ? 32.727 17.337 -44.614 1.00 94.75 102 PRO A N 1
ATOM 796 C CA . PRO A 1 102 ? 32.012 16.354 -43.812 1.00 94.75 102 PRO A CA 1
ATOM 797 C C . PRO A 1 102 ? 30.570 16.176 -44.318 1.00 94.75 102 PRO A C 1
ATOM 799 O O . PRO A 1 102 ? 29.985 17.056 -44.942 1.00 94.75 102 PRO A O 1
ATOM 802 N N . PHE A 1 103 ? 29.994 15.020 -44.016 1.00 94.31 103 PHE A N 1
ATOM 803 C CA . PHE A 1 103 ? 28.657 14.560 -44.378 1.00 94.31 103 PHE A CA 1
ATOM 804 C C . PHE A 1 103 ? 27.865 14.174 -43.119 1.00 94.31 103 PHE A C 1
ATOM 806 O O . PHE A 1 103 ? 27.328 13.068 -43.026 1.00 94.31 103 PHE A O 1
ATOM 813 N N . TRP A 1 104 ? 27.786 15.092 -42.149 1.00 91.81 104 TRP A N 1
ATOM 814 C CA . TRP A 1 104 ? 27.083 14.876 -40.877 1.00 91.81 104 TRP A CA 1
ATOM 815 C C . TRP A 1 104 ? 25.619 14.466 -41.057 1.00 91.81 104 TRP A C 1
ATOM 817 O O . TRP A 1 104 ? 25.170 13.565 -40.363 1.00 91.81 104 TRP A O 1
ATOM 827 N N . GLY A 1 105 ? 24.904 15.014 -42.048 1.00 91.69 105 GLY A N 1
ATOM 828 C CA . GLY A 1 105 ? 23.521 14.606 -42.334 1.00 91.69 105 GLY A CA 1
ATOM 829 C C . GLY A 1 105 ? 23.373 13.108 -42.634 1.00 91.69 105 GLY A C 1
ATOM 830 O O . GLY A 1 105 ? 22.446 12.471 -42.146 1.00 91.69 105 GLY A O 1
ATOM 831 N N . ARG A 1 106 ? 24.328 12.503 -43.359 1.00 90.38 106 ARG A N 1
ATOM 832 C CA . ARG A 1 106 ? 24.323 11.050 -43.618 1.00 90.38 106 ARG A CA 1
ATOM 833 C C . ARG A 1 106 ? 24.738 10.258 -42.383 1.00 90.38 106 ARG A C 1
ATOM 835 O O . ARG A 1 106 ? 24.167 9.206 -42.131 1.00 90.38 106 ARG A O 1
ATOM 842 N N . ALA A 1 107 ? 25.702 10.760 -41.610 1.00 90.00 107 ALA A N 1
ATOM 843 C CA . ALA A 1 107 ? 26.103 10.129 -40.354 1.00 90.00 107 ALA A CA 1
ATOM 844 C C . ALA A 1 107 ? 24.936 10.085 -39.351 1.00 90.00 107 ALA A C 1
ATOM 846 O O . ALA A 1 107 ? 24.663 9.025 -38.796 1.00 90.00 107 ALA A O 1
ATOM 847 N N . PHE A 1 108 ? 24.200 11.189 -39.189 1.00 91.00 108 PHE A N 1
ATOM 848 C CA . PHE A 1 108 ? 23.001 11.246 -38.353 1.00 91.00 108 PHE A CA 1
ATOM 849 C C . PHE A 1 108 ? 21.866 10.384 -38.902 1.00 91.00 108 PHE A C 1
ATOM 851 O O . PHE A 1 108 ? 21.222 9.693 -38.124 1.00 91.00 108 PHE A O 1
ATOM 858 N N . ALA A 1 109 ? 21.651 10.342 -40.220 1.00 90.12 109 ALA A N 1
ATOM 859 C CA . ALA A 1 109 ? 20.650 9.450 -40.804 1.00 90.12 109 ALA A CA 1
ATOM 860 C C . ALA A 1 109 ? 20.971 7.966 -40.544 1.00 90.12 109 ALA A C 1
ATOM 862 O O . ALA A 1 109 ? 20.086 7.204 -40.169 1.00 90.12 109 ALA A O 1
ATOM 863 N N . LEU A 1 110 ? 22.236 7.554 -40.696 1.00 87.69 110 LEU A N 1
ATOM 864 C CA . LEU A 1 110 ? 22.659 6.168 -40.471 1.00 87.69 110 LEU A CA 1
ATOM 865 C C . LEU A 1 110 ? 22.613 5.783 -38.989 1.00 87.69 110 LEU A C 1
ATOM 867 O O . LEU A 1 110 ? 22.033 4.761 -38.634 1.00 87.69 110 LEU A O 1
ATOM 871 N N . LEU A 1 111 ? 23.229 6.592 -38.126 1.00 88.94 111 LEU A N 1
ATOM 872 C CA . LEU A 1 111 ? 23.341 6.288 -36.699 1.00 88.94 111 LEU A CA 1
ATOM 873 C C . LEU A 1 111 ? 22.038 6.571 -35.957 1.00 88.94 111 LEU A C 1
ATOM 875 O O . LEU A 1 111 ? 21.576 5.727 -35.201 1.00 88.94 111 LEU A O 1
ATOM 879 N N . GLY A 1 112 ? 21.429 7.730 -36.203 1.00 88.81 112 GLY A N 1
ATOM 880 C CA . GLY A 1 112 ? 20.153 8.117 -35.610 1.00 88.81 112 GLY A CA 1
ATOM 881 C C . GLY A 1 112 ? 19.009 7.244 -36.111 1.00 88.81 112 GLY A C 1
ATOM 882 O O . GLY A 1 112 ? 18.254 6.725 -35.300 1.00 88.81 112 GLY A O 1
ATOM 883 N N . GLY A 1 113 ? 18.923 6.992 -37.421 1.00 89.81 113 GLY A N 1
ATOM 884 C CA . GLY A 1 113 ? 17.918 6.082 -37.980 1.00 89.81 113 GLY A CA 1
ATOM 885 C C . GLY A 1 113 ? 18.070 4.651 -37.458 1.00 89.81 113 GLY A C 1
ATOM 886 O O . GLY A 1 113 ? 17.080 4.028 -37.077 1.00 89.81 113 GLY A O 1
ATOM 887 N N . GLY A 1 114 ? 19.307 4.149 -37.364 1.00 88.69 114 GLY A N 1
ATOM 888 C CA . GLY A 1 114 ? 19.595 2.846 -36.763 1.00 88.69 114 GLY A CA 1
ATOM 889 C C . GLY A 1 114 ? 19.211 2.780 -35.283 1.00 88.69 114 GLY A C 1
ATOM 890 O O . GLY A 1 114 ? 18.521 1.849 -34.874 1.00 88.69 114 GLY A O 1
ATOM 891 N N . ALA A 1 115 ? 19.594 3.786 -34.494 1.00 90.38 115 ALA A N 1
ATOM 892 C CA . ALA A 1 115 ? 19.257 3.866 -33.074 1.00 90.38 115 ALA A CA 1
ATOM 893 C C . ALA A 1 115 ? 17.741 3.958 -32.840 1.00 90.38 115 ALA A C 1
ATOM 895 O O . ALA A 1 115 ? 17.215 3.225 -32.009 1.00 90.38 115 ALA A O 1
ATOM 896 N N . LEU A 1 116 ? 17.028 4.792 -33.605 1.00 93.69 116 LEU A N 1
ATOM 897 C CA . LEU A 1 116 ? 15.568 4.910 -33.532 1.00 93.69 116 LEU A CA 1
ATOM 898 C C . LEU A 1 116 ? 14.872 3.603 -33.920 1.00 93.69 116 LEU A C 1
ATOM 900 O O . LEU A 1 116 ? 13.932 3.191 -33.246 1.00 93.69 116 LEU A O 1
ATOM 904 N N . SER A 1 117 ? 15.356 2.922 -34.962 1.00 92.88 117 SER A N 1
ATOM 905 C CA . SER A 1 117 ? 14.806 1.628 -35.383 1.00 92.88 117 SER A CA 1
ATOM 906 C C . SER A 1 117 ? 14.997 0.564 -34.303 1.00 92.88 117 SER A C 1
ATOM 908 O O . SER A 1 117 ? 14.064 -0.168 -33.986 1.00 92.88 117 SER A O 1
ATOM 910 N N . LEU A 1 118 ? 16.188 0.499 -33.699 1.00 94.25 118 LEU A N 1
ATOM 911 C CA . LEU A 1 118 ? 16.468 -0.417 -32.593 1.00 94.25 118 LEU A CA 1
ATOM 912 C C . LEU A 1 118 ? 15.612 -0.100 -31.364 1.00 94.25 118 LEU A C 1
ATOM 914 O O . LEU A 1 118 ? 15.040 -1.017 -30.781 1.00 94.25 118 LEU A O 1
ATOM 918 N N . ALA A 1 119 ? 15.480 1.178 -31.001 1.00 94.38 119 ALA A N 1
ATOM 919 C CA . ALA A 1 119 ? 14.638 1.611 -29.891 1.00 94.38 119 ALA A CA 1
ATOM 920 C C . ALA A 1 119 ? 13.166 1.236 -30.118 1.00 94.38 119 ALA A C 1
ATOM 922 O O . ALA A 1 119 ? 12.524 0.715 -29.212 1.00 94.38 119 ALA A O 1
ATOM 923 N N . PHE A 1 120 ? 12.658 1.426 -31.338 1.00 95.75 120 PHE A N 1
ATOM 924 C CA . PHE A 1 120 ? 11.295 1.058 -31.715 1.00 95.75 120 PHE A CA 1
ATOM 925 C C . PHE A 1 120 ? 11.054 -0.459 -31.673 1.00 95.75 120 PHE A C 1
ATOM 927 O O . PHE A 1 120 ? 10.039 -0.919 -31.153 1.00 95.75 120 PHE A O 1
ATOM 934 N N . ILE A 1 121 ? 11.995 -1.261 -32.183 1.00 97.19 121 ILE A N 1
ATOM 935 C CA . ILE A 1 121 ? 11.904 -2.727 -32.104 1.00 97.19 121 ILE A CA 1
ATOM 936 C C . ILE A 1 121 ? 11.915 -3.179 -30.640 1.00 97.19 121 ILE A C 1
ATOM 938 O O . ILE A 1 121 ? 11.106 -4.018 -30.249 1.00 97.19 121 ILE A O 1
ATOM 942 N N . ALA A 1 122 ? 12.799 -2.605 -29.821 1.00 96.19 122 ALA A N 1
ATOM 943 C CA . ALA A 1 122 ? 12.878 -2.919 -28.401 1.00 96.19 122 ALA A CA 1
ATOM 944 C C . ALA A 1 122 ? 11.581 -2.552 -27.662 1.00 96.19 122 ALA A C 1
ATOM 946 O O . ALA A 1 122 ? 11.074 -3.364 -26.889 1.00 96.19 122 ALA A O 1
ATOM 947 N N . SER A 1 123 ? 10.995 -1.380 -27.930 1.00 96.44 123 SER A N 1
ATOM 948 C CA . SER A 1 123 ? 9.735 -0.986 -27.297 1.00 96.44 123 SER A CA 1
ATOM 949 C C . SER A 1 123 ? 8.556 -1.853 -27.727 1.00 96.44 123 SER A C 1
ATOM 951 O O . SER A 1 123 ? 7.719 -2.187 -26.891 1.00 96.44 123 SER A O 1
ATOM 953 N N . LEU A 1 124 ? 8.493 -2.265 -28.997 1.00 97.50 124 LEU A N 1
ATOM 954 C CA . LEU A 1 124 ? 7.491 -3.225 -29.463 1.00 97.50 124 LEU A CA 1
ATOM 955 C C . LEU A 1 124 ? 7.651 -4.590 -28.788 1.00 97.50 124 LEU A C 1
ATOM 957 O O . LEU A 1 124 ? 6.653 -5.181 -28.379 1.00 97.50 124 LEU A O 1
ATOM 961 N N . ALA A 1 125 ? 8.885 -5.074 -28.637 1.00 97.44 125 ALA A N 1
ATOM 962 C CA . ALA A 1 125 ? 9.159 -6.339 -27.961 1.00 97.44 125 ALA A CA 1
ATOM 963 C C . ALA A 1 125 ? 8.719 -6.300 -26.488 1.00 97.44 125 ALA A C 1
ATOM 965 O O . ALA A 1 125 ? 8.029 -7.209 -26.030 1.00 97.44 125 ALA A O 1
ATOM 966 N N . VAL A 1 126 ? 9.048 -5.224 -25.762 1.00 96.88 126 VAL A N 1
ATOM 967 C CA . VAL A 1 126 ? 8.605 -5.024 -24.371 1.00 96.88 126 VAL A CA 1
ATOM 968 C C . VAL A 1 126 ? 7.082 -4.930 -24.286 1.00 96.88 126 VAL A C 1
ATOM 970 O O . VAL A 1 126 ? 6.475 -5.576 -23.435 1.00 96.88 126 VAL A O 1
ATOM 973 N N . PHE A 1 127 ? 6.445 -4.176 -25.183 1.00 97.06 127 PHE A N 1
ATOM 974 C CA . PHE A 1 127 ? 4.988 -4.060 -25.227 1.00 97.06 127 PHE A CA 1
ATOM 975 C C . PHE A 1 127 ? 4.304 -5.415 -25.452 1.00 97.06 127 PHE A C 1
ATOM 977 O O . PHE A 1 127 ? 3.378 -5.766 -24.720 1.00 97.06 127 PHE A O 1
ATOM 984 N N . ALA A 1 128 ? 4.785 -6.193 -26.425 1.00 96.81 128 ALA A N 1
ATOM 985 C CA . ALA A 1 128 ? 4.268 -7.526 -26.708 1.00 96.81 128 ALA A CA 1
ATOM 986 C C . ALA A 1 128 ? 4.459 -8.475 -25.517 1.00 96.81 128 ALA A C 1
ATOM 988 O O . ALA A 1 128 ? 3.542 -9.222 -25.185 1.00 96.81 128 ALA A O 1
ATOM 989 N N . LEU A 1 129 ? 5.607 -8.409 -24.835 1.00 97.19 129 LEU A N 1
ATOM 990 C CA . LEU A 1 129 ? 5.877 -9.206 -23.640 1.00 97.19 129 LEU A CA 1
ATOM 991 C C . LEU A 1 129 ? 4.907 -8.868 -22.500 1.00 97.19 129 LEU A C 1
ATOM 993 O O . LEU A 1 129 ? 4.295 -9.769 -21.931 1.00 97.19 129 LEU A O 1
ATOM 997 N N . LEU A 1 130 ? 4.724 -7.580 -22.191 1.00 95.31 130 LEU A N 1
ATOM 998 C CA . LEU A 1 130 ? 3.810 -7.137 -21.132 1.00 95.31 130 LEU A CA 1
ATOM 999 C C . LEU A 1 130 ? 2.363 -7.558 -21.418 1.00 95.31 130 LEU A C 1
ATOM 1001 O O . LEU A 1 130 ? 1.681 -8.065 -20.528 1.00 95.31 130 LEU A O 1
ATOM 1005 N N . ARG A 1 131 ? 1.917 -7.418 -22.671 1.00 95.38 131 ARG A N 1
ATOM 1006 C CA . ARG A 1 131 ? 0.599 -7.897 -23.107 1.00 95.38 131 ARG A CA 1
ATOM 1007 C C . ARG A 1 131 ? 0.479 -9.419 -23.056 1.00 95.38 131 ARG A C 1
ATOM 1009 O O . ARG A 1 131 ? -0.572 -9.912 -22.668 1.00 95.38 131 ARG A O 1
ATOM 1016 N N . GLY A 1 132 ? 1.539 -10.150 -23.397 1.00 94.81 132 GLY A N 1
ATOM 1017 C CA . GLY A 1 132 ? 1.578 -11.612 -23.326 1.00 94.81 132 GLY A CA 1
ATOM 1018 C C . GLY A 1 132 ? 1.467 -12.161 -21.900 1.00 94.81 132 GLY A C 1
ATOM 1019 O O . GLY A 1 132 ? 0.863 -13.209 -21.704 1.00 94.81 132 GLY A O 1
ATOM 1020 N N . ILE A 1 133 ? 1.988 -11.437 -20.901 1.00 93.25 133 ILE A N 1
ATOM 1021 C CA . ILE A 1 133 ? 1.814 -11.768 -19.472 1.00 93.25 133 ILE A CA 1
ATOM 1022 C C . ILE A 1 133 ? 0.367 -11.513 -19.007 1.00 93.25 133 ILE A C 1
ATOM 1024 O O . ILE A 1 133 ? -0.102 -12.147 -18.063 1.00 93.25 133 ILE A O 1
ATOM 1028 N N . GLY A 1 134 ? -0.353 -10.616 -19.688 1.00 91.00 134 GLY A N 1
ATOM 1029 C CA . GLY A 1 134 ? -1.730 -10.240 -19.368 1.00 91.00 134 GLY A CA 1
ATOM 1030 C C . GLY A 1 134 ? -1.880 -8.841 -18.769 1.00 91.00 134 GLY A C 1
ATOM 1031 O O . GLY A 1 134 ? -2.969 -8.500 -18.319 1.00 91.00 134 GLY A O 1
ATOM 1032 N N . TYR A 1 135 ? -0.831 -8.009 -18.766 1.00 92.56 135 TYR A N 1
ATOM 1033 C CA . TYR A 1 135 ? -0.976 -6.609 -18.365 1.00 92.56 135 TYR A CA 1
ATOM 1034 C C . TYR A 1 135 ? -1.736 -5.817 -19.436 1.00 92.56 135 TYR A C 1
ATOM 1036 O O . TYR A 1 135 ? -1.365 -5.823 -20.615 1.00 92.56 135 TYR A O 1
ATOM 1044 N N . GLU A 1 136 ? -2.754 -5.057 -19.031 1.00 92.50 136 GLU A N 1
ATOM 1045 C CA . GLU A 1 136 ? -3.541 -4.190 -19.919 1.00 92.50 136 GLU A CA 1
ATOM 1046 C C . GLU A 1 136 ? -2.820 -2.869 -20.244 1.00 92.50 136 GLU A C 1
ATOM 1048 O O . GLU A 1 136 ? -3.328 -1.769 -20.051 1.00 92.50 136 GLU A O 1
ATOM 1053 N N . VAL A 1 137 ? -1.598 -2.965 -20.769 1.00 93.69 137 VAL A N 1
ATOM 1054 C CA . VAL A 1 137 ? -0.773 -1.795 -21.101 1.00 93.69 137 VAL A CA 1
ATOM 1055 C C . VAL A 1 137 ? -1.151 -1.192 -22.455 1.00 93.69 137 VAL A C 1
ATOM 1057 O O . VAL A 1 137 ? -1.501 -1.899 -23.408 1.00 93.69 137 VAL A O 1
ATOM 1060 N N . ARG A 1 138 ? -1.047 0.131 -22.573 1.00 94.69 138 ARG A N 1
ATOM 1061 C CA . ARG A 1 138 ? -1.101 0.897 -23.827 1.00 94.69 138 ARG A CA 1
ATOM 1062 C C . ARG A 1 138 ? 0.318 1.089 -24.361 1.00 94.69 138 ARG A C 1
ATOM 1064 O O . ARG A 1 138 ? 1.258 1.231 -23.586 1.00 94.69 138 ARG A O 1
ATOM 1071 N N . TYR A 1 139 ? 0.491 1.145 -25.683 1.00 93.62 139 TYR A N 1
ATOM 1072 C CA . TYR A 1 139 ? 1.828 1.319 -26.273 1.00 93.62 139 TYR A CA 1
ATOM 1073 C C . TYR A 1 139 ? 2.509 2.617 -25.810 1.00 93.62 139 TYR A C 1
ATOM 1075 O O . TYR A 1 139 ? 3.708 2.640 -25.535 1.00 93.62 139 TYR A O 1
ATOM 1083 N N . THR A 1 140 ? 1.724 3.683 -25.636 1.00 93.56 140 THR A N 1
ATOM 1084 C CA . THR A 1 140 ? 2.200 4.963 -25.100 1.00 93.56 140 THR A CA 1
ATOM 1085 C C . THR A 1 140 ? 2.796 4.817 -23.704 1.00 93.56 140 THR A C 1
ATOM 1087 O O . THR A 1 140 ? 3.846 5.389 -23.452 1.00 93.56 140 THR A O 1
ATOM 1090 N N . GLN A 1 141 ? 2.210 3.995 -22.829 1.00 93.00 141 GLN A N 1
ATOM 1091 C CA . GLN A 1 141 ? 2.735 3.751 -21.481 1.00 93.00 141 GLN A CA 1
ATOM 1092 C C . GLN A 1 141 ? 4.092 3.037 -21.502 1.00 93.00 141 GLN A C 1
ATOM 1094 O O . GLN A 1 141 ? 4.863 3.191 -20.571 1.00 93.00 141 GLN A O 1
ATOM 1099 N N . VAL A 1 142 ? 4.431 2.297 -22.561 1.00 93.88 142 VAL A N 1
ATOM 1100 C CA . VAL A 1 142 ? 5.747 1.648 -22.689 1.00 93.88 142 VAL A CA 1
ATOM 1101 C C . VAL A 1 142 ? 6.806 2.631 -23.186 1.00 93.88 142 VAL A C 1
ATOM 1103 O O . VAL A 1 142 ? 7.906 2.684 -22.646 1.00 93.88 142 VAL A O 1
ATOM 1106 N N . VAL A 1 143 ? 6.479 3.437 -24.197 1.00 95.19 143 VAL A N 1
ATOM 1107 C CA . VAL A 1 143 ? 7.458 4.309 -24.871 1.00 95.19 143 VAL A CA 1
ATOM 1108 C C . VAL A 1 143 ? 7.636 5.663 -24.183 1.00 95.19 143 VAL A C 1
ATOM 1110 O O . VAL A 1 143 ? 8.683 6.286 -24.340 1.00 95.19 143 VAL A O 1
ATOM 1113 N N . TRP A 1 144 ? 6.634 6.141 -23.441 1.00 93.81 144 TRP A N 1
ATOM 1114 C CA . TRP A 1 144 ? 6.579 7.512 -22.931 1.00 93.81 144 TRP A CA 1
ATOM 1115 C C . TRP A 1 144 ? 6.886 7.587 -21.426 1.00 93.81 144 TRP A C 1
ATOM 1117 O O . TRP A 1 144 ? 6.027 7.213 -20.624 1.00 93.81 144 TRP A O 1
ATOM 1127 N N . PRO A 1 145 ? 8.053 8.127 -21.011 1.00 92.31 145 PRO A N 1
ATOM 1128 C CA . PRO A 1 145 ? 8.459 8.140 -19.604 1.00 92.31 145 PRO A CA 1
ATOM 1129 C C . PRO A 1 145 ? 7.470 8.808 -18.638 1.00 92.31 145 PRO A C 1
ATOM 1131 O O . PRO A 1 145 ? 7.247 8.261 -17.560 1.00 92.31 145 PRO A O 1
ATOM 1134 N N . PRO A 1 146 ? 6.804 9.926 -18.990 1.00 94.75 146 PRO A N 1
ATOM 1135 C CA . PRO A 1 146 ? 5.796 10.516 -18.108 1.00 94.75 146 PRO A CA 1
ATOM 1136 C C . PRO A 1 146 ? 4.606 9.599 -17.786 1.00 94.75 146 PRO A C 1
ATOM 1138 O O . PRO A 1 146 ? 3.987 9.767 -16.742 1.00 94.75 146 PRO A O 1
ATOM 1141 N N . ALA A 1 147 ? 4.294 8.617 -18.639 1.00 92.94 147 ALA A N 1
ATOM 1142 C CA . ALA A 1 147 ? 3.217 7.656 -18.394 1.00 92.94 147 ALA A CA 1
ATOM 1143 C C . ALA A 1 147 ? 3.666 6.447 -17.549 1.00 92.94 147 ALA A C 1
ATOM 1145 O O . ALA A 1 147 ? 2.836 5.627 -17.160 1.00 92.94 147 ALA A O 1
ATOM 1146 N N . TRP A 1 148 ? 4.959 6.322 -17.222 1.00 92.44 148 TRP A N 1
ATOM 1147 C CA . TRP A 1 148 ? 5.477 5.176 -16.464 1.00 92.44 148 TRP A CA 1
ATOM 1148 C C . TRP A 1 148 ? 4.986 5.138 -15.012 1.00 92.44 148 TRP A C 1
ATOM 1150 O O . TRP A 1 148 ? 4.984 4.076 -14.392 1.00 92.44 148 TRP A O 1
ATOM 1160 N N . GLY A 1 149 ? 4.514 6.267 -14.472 1.00 91.00 149 GLY A N 1
ATOM 1161 C CA . GLY A 1 149 ? 3.878 6.310 -13.153 1.00 91.00 149 GLY A CA 1
ATOM 1162 C C . GLY A 1 149 ? 2.623 5.432 -13.055 1.00 91.00 149 GLY A C 1
ATOM 1163 O O . GLY A 1 149 ? 2.340 4.895 -11.987 1.00 91.00 149 GLY A O 1
ATOM 1164 N N . GLU A 1 150 ? 1.924 5.215 -14.174 1.00 92.25 150 GLU A N 1
ATOM 1165 C CA . GLU A 1 150 ? 0.698 4.409 -14.239 1.00 92.25 150 GLU A CA 1
ATOM 1166 C C . GLU A 1 150 ? 0.972 2.896 -14.128 1.00 92.25 150 GLU A C 1
ATOM 1168 O O . GLU A 1 150 ? 0.056 2.128 -13.839 1.00 92.25 150 GLU A O 1
ATOM 1173 N N . PHE A 1 151 ? 2.220 2.43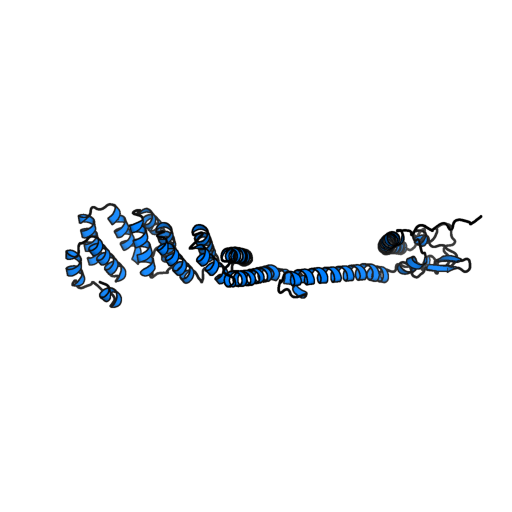5 -14.310 1.00 91.88 151 PHE A N 1
ATOM 1174 C CA . PHE A 1 151 ? 2.533 0.999 -14.302 1.00 91.88 151 PHE A CA 1
ATOM 1175 C C . PHE A 1 151 ? 2.193 0.308 -12.985 1.00 91.88 151 PHE A C 1
ATOM 1177 O O . PHE A 1 151 ? 1.741 -0.835 -13.011 1.00 91.88 151 PHE A O 1
ATOM 1184 N N . ARG A 1 152 ? 2.368 0.991 -11.846 1.00 92.06 152 ARG A N 1
ATOM 1185 C CA . ARG A 1 152 ? 2.012 0.424 -10.536 1.00 92.06 152 ARG A CA 1
ATOM 1186 C C . ARG A 1 152 ? 0.522 0.111 -10.450 1.00 92.06 152 ARG A C 1
ATOM 1188 O O . ARG A 1 152 ? 0.153 -0.959 -9.977 1.00 92.06 152 ARG A O 1
ATOM 1195 N N . GLN A 1 153 ? -0.316 0.999 -10.977 1.00 92.94 153 GLN A N 1
ATOM 1196 C CA . GLN A 1 153 ? -1.758 0.789 -11.006 1.00 92.94 153 GLN A CA 1
ATOM 1197 C C . GLN A 1 153 ? -2.141 -0.360 -11.946 1.00 92.94 153 GLN A C 1
ATOM 1199 O O . GLN A 1 153 ? -2.887 -1.241 -11.541 1.00 92.94 153 GLN A O 1
ATOM 1204 N N . ILE A 1 154 ? -1.544 -0.433 -13.141 1.00 93.94 154 ILE A N 1
ATOM 1205 C CA . ILE A 1 154 ? -1.786 -1.537 -14.091 1.00 93.94 154 ILE A CA 1
ATOM 1206 C C . ILE A 1 154 ? -1.395 -2.894 -13.487 1.00 93.94 154 ILE A C 1
ATOM 1208 O O . ILE A 1 154 ? -2.085 -3.895 -13.681 1.00 93.94 154 ILE A O 1
ATOM 1212 N N . GLN A 1 155 ? -0.281 -2.946 -12.753 1.00 94.44 155 GLN A N 1
ATOM 1213 C CA . GLN A 1 155 ? 0.137 -4.158 -12.053 1.00 94.44 155 GLN A CA 1
ATOM 1214 C C . GLN A 1 155 ? -0.838 -4.522 -10.928 1.00 94.44 155 GLN A C 1
ATOM 1216 O O . GLN A 1 155 ? -1.201 -5.691 -10.806 1.00 94.44 155 GLN A O 1
ATOM 1221 N N . ALA A 1 156 ? -1.289 -3.543 -10.138 1.00 95.75 156 ALA A N 1
ATOM 1222 C CA . ALA A 1 156 ? -2.288 -3.769 -9.098 1.00 95.75 156 ALA A CA 1
ATOM 1223 C C . ALA A 1 156 ? -3.597 -4.320 -9.690 1.00 95.75 156 ALA A C 1
ATOM 1225 O O . ALA A 1 156 ? -4.109 -5.325 -9.201 1.00 95.75 156 ALA A O 1
ATOM 1226 N N . ASP A 1 157 ? -4.081 -3.742 -10.793 1.00 94.94 157 ASP A N 1
ATOM 1227 C CA . ASP A 1 157 ? -5.293 -4.187 -11.488 1.00 94.94 157 ASP A CA 1
ATOM 1228 C C . ASP A 1 157 ? -5.164 -5.625 -12.015 1.00 94.94 157 ASP A C 1
ATOM 1230 O O . ASP A 1 157 ? -6.086 -6.431 -11.861 1.00 94.94 157 ASP A O 1
ATOM 1234 N N . TYR A 1 158 ? -3.998 -5.987 -12.562 1.00 95.94 158 TYR A N 1
ATOM 1235 C CA . TYR A 1 158 ? -3.702 -7.362 -12.972 1.00 95.94 158 TYR A CA 1
ATOM 1236 C C . TYR A 1 158 ? -3.803 -8.343 -11.794 1.00 95.94 158 TYR A C 1
ATOM 1238 O O . TYR A 1 158 ? -4.464 -9.381 -11.895 1.00 95.94 158 TYR A O 1
ATOM 1246 N N . TYR A 1 159 ? -3.192 -8.016 -10.652 1.00 96.81 159 TYR A N 1
ATOM 1247 C CA . TYR A 1 159 ? -3.272 -8.867 -9.466 1.00 96.81 159 TYR A CA 1
ATOM 1248 C C . TYR A 1 159 ? -4.686 -8.926 -8.881 1.00 96.81 159 TYR A C 1
ATOM 1250 O O . TYR A 1 159 ? -5.115 -9.992 -8.447 1.00 96.81 159 TYR A O 1
ATOM 1258 N N . LEU A 1 160 ? -5.457 -7.838 -8.933 1.00 96.44 160 LEU A N 1
ATOM 1259 C CA . LEU A 1 160 ? -6.870 -7.853 -8.547 1.00 96.44 160 LEU A CA 1
ATOM 1260 C C . LEU A 1 160 ? -7.701 -8.779 -9.438 1.00 96.44 160 LEU A C 1
ATOM 1262 O O . LEU A 1 160 ? -8.549 -9.515 -8.930 1.00 96.44 160 LEU A O 1
ATOM 1266 N N . ALA A 1 161 ? -7.466 -8.766 -10.751 1.00 95.88 161 ALA A N 1
ATOM 1267 C CA . ALA A 1 161 ? -8.135 -9.674 -11.677 1.00 95.88 161 ALA A CA 1
ATOM 1268 C C . ALA A 1 161 ? -7.795 -11.139 -11.357 1.00 95.88 161 ALA A C 1
ATOM 1270 O O . ALA A 1 161 ? -8.703 -11.960 -11.211 1.00 95.88 161 ALA A O 1
ATOM 1271 N N . ARG A 1 162 ? -6.510 -11.446 -11.134 1.00 96.81 162 ARG A N 1
ATOM 1272 C CA . ARG A 1 162 ? -6.052 -12.785 -10.728 1.00 96.81 162 ARG A CA 1
ATOM 1273 C C . ARG A 1 162 ? -6.613 -13.226 -9.384 1.00 96.81 162 ARG A C 1
ATOM 1275 O O . ARG A 1 162 ? -7.045 -14.364 -9.254 1.00 96.81 162 ARG A O 1
ATOM 1282 N N . ALA A 1 163 ? -6.693 -12.329 -8.406 1.00 96.88 163 ALA A N 1
ATOM 1283 C CA . ALA A 1 163 ? -7.313 -12.630 -7.122 1.00 96.88 163 ALA A CA 1
ATOM 1284 C C . ALA A 1 163 ? -8.781 -13.047 -7.273 1.00 96.88 163 ALA A C 1
ATOM 1286 O O . ALA A 1 163 ? -9.218 -14.025 -6.668 1.00 96.88 163 ALA A O 1
ATOM 1287 N N . ARG A 1 164 ? -9.547 -12.322 -8.098 1.00 96.06 164 ARG A N 1
ATOM 1288 C CA . ARG A 1 164 ? -10.954 -12.652 -8.373 1.00 96.06 164 ARG A CA 1
ATOM 1289 C C . ARG A 1 164 ? -11.088 -14.001 -9.072 1.00 96.06 164 ARG A C 1
ATOM 1291 O O . ARG A 1 164 ? -11.968 -14.771 -8.702 1.00 96.06 164 ARG A O 1
ATOM 1298 N N . GLU A 1 165 ? -10.215 -14.288 -10.035 1.00 97.06 165 GLU A N 1
ATOM 1299 C CA . GLU A 1 165 ? -10.167 -15.571 -10.744 1.00 97.06 165 GLU A CA 1
ATOM 1300 C C . GLU A 1 165 ? -9.869 -16.733 -9.783 1.00 97.06 165 GLU A C 1
ATOM 1302 O O . GLU A 1 165 ? -10.652 -17.679 -9.706 1.00 97.06 165 GLU A O 1
ATOM 1307 N N . SER A 1 166 ? -8.810 -16.630 -8.971 1.00 96.12 166 SER A N 1
ATOM 1308 C CA . SER A 1 166 ? -8.463 -17.639 -7.960 1.00 96.12 166 SER A CA 1
ATOM 1309 C C . SER A 1 166 ? -9.591 -17.854 -6.955 1.00 96.12 166 SER A C 1
ATOM 1311 O O . SER A 1 166 ? -9.935 -18.991 -6.637 1.00 96.12 166 SER A O 1
ATOM 1313 N N . ARG A 1 167 ? -10.233 -16.772 -6.499 1.00 95.12 167 ARG A N 1
ATOM 1314 C CA . ARG A 1 167 ? -11.373 -16.863 -5.583 1.00 95.12 167 ARG A CA 1
ATOM 1315 C C . ARG A 1 167 ? -12.571 -17.561 -6.222 1.00 95.12 167 ARG A C 1
ATOM 1317 O O . ARG A 1 167 ? -13.214 -18.364 -5.554 1.00 95.12 167 ARG A O 1
ATOM 1324 N N . ALA A 1 168 ? -12.868 -17.273 -7.489 1.00 96.75 168 ALA A N 1
ATOM 1325 C CA . ALA A 1 168 ? -13.935 -17.946 -8.229 1.00 96.75 168 ALA A CA 1
ATOM 1326 C C . ALA A 1 168 ? -13.642 -19.443 -8.428 1.00 96.75 168 ALA A C 1
ATOM 1328 O O . ALA A 1 168 ? -14.566 -20.251 -8.415 1.00 96.75 168 ALA A O 1
ATOM 1329 N N . ALA A 1 169 ? -12.364 -19.817 -8.538 1.00 97.50 169 ALA A N 1
ATOM 1330 C CA . ALA A 1 169 ? -11.913 -21.207 -8.574 1.00 97.50 169 ALA A CA 1
ATOM 1331 C C . ALA A 1 169 ? -11.883 -21.896 -7.191 1.00 97.50 169 ALA A C 1
ATOM 1333 O O . ALA A 1 169 ? -11.598 -23.088 -7.111 1.00 97.50 169 ALA A O 1
ATOM 1334 N N . GLY A 1 170 ? -12.168 -21.172 -6.102 1.00 96.50 170 GLY A N 1
ATOM 1335 C CA . GLY A 1 170 ? -12.125 -21.691 -4.730 1.00 96.50 170 GLY A CA 1
ATOM 1336 C C . GLY A 1 170 ? -10.734 -21.692 -4.082 1.00 96.50 170 GLY A C 1
ATOM 1337 O O . GLY A 1 170 ? -10.602 -22.118 -2.936 1.00 96.50 170 GLY A O 1
ATOM 1338 N N . ASP A 1 171 ? -9.706 -21.178 -4.760 1.00 96.88 171 ASP A N 1
ATOM 1339 C CA . ASP A 1 171 ? -8.348 -21.065 -4.222 1.00 96.88 171 ASP A CA 1
ATOM 1340 C C . ASP A 1 171 ? -8.178 -19.750 -3.440 1.00 96.88 171 ASP A C 1
ATOM 1342 O O . ASP A 1 171 ? -7.749 -18.709 -3.954 1.00 96.88 171 ASP A O 1
ATOM 1346 N N . ILE A 1 172 ? -8.558 -19.795 -2.161 1.00 94.50 172 ILE A N 1
ATOM 1347 C CA . ILE A 1 172 ? -8.477 -18.642 -1.254 1.00 94.50 172 ILE A CA 1
ATOM 1348 C C . ILE A 1 172 ? -7.022 -18.244 -0.974 1.00 94.50 172 ILE A C 1
ATOM 1350 O O . ILE A 1 172 ? -6.735 -17.054 -0.843 1.00 94.50 172 ILE A O 1
ATOM 1354 N N . SER A 1 173 ? -6.092 -19.201 -0.920 1.00 94.12 173 SER A N 1
ATOM 1355 C CA . SER A 1 173 ? -4.677 -18.928 -0.650 1.00 94.12 173 SER A CA 1
ATOM 1356 C C . SER A 1 173 ? -4.028 -18.143 -1.788 1.00 94.12 173 SER A C 1
ATOM 1358 O O . SER A 1 173 ? -3.394 -17.116 -1.533 1.00 94.12 173 SER A O 1
ATOM 1360 N N . ALA A 1 174 ? -4.238 -18.559 -3.042 1.00 96.25 174 ALA A N 1
ATOM 1361 C CA . ALA A 1 174 ? -3.772 -17.799 -4.199 1.00 96.25 174 ALA A CA 1
ATOM 1362 C C . ALA A 1 174 ? -4.466 -16.432 -4.291 1.00 96.25 174 ALA A C 1
ATOM 1364 O O . ALA A 1 174 ? -3.813 -15.419 -4.550 1.00 96.25 174 ALA A O 1
ATOM 1365 N N . SER A 1 175 ? -5.771 -16.369 -3.994 1.00 96.12 175 SER A N 1
ATOM 1366 C CA . SER A 1 175 ? -6.493 -15.094 -3.944 1.00 96.12 175 SER A CA 1
ATOM 1367 C C . SER A 1 175 ? -5.891 -14.125 -2.924 1.00 96.12 175 SER A C 1
ATOM 1369 O O . SER A 1 175 ? -5.781 -12.939 -3.228 1.00 96.12 175 SER A O 1
ATOM 1371 N N . LEU A 1 176 ? -5.519 -14.596 -1.731 1.00 96.19 176 LEU A N 1
ATOM 1372 C CA . LEU A 1 176 ? -4.900 -13.770 -0.691 1.00 96.19 176 LEU A CA 1
ATOM 1373 C C . LEU A 1 176 ? -3.533 -13.241 -1.129 1.00 96.19 176 LEU A C 1
ATOM 1375 O O . LEU A 1 176 ? -3.275 -12.051 -0.968 1.00 96.19 176 LEU A O 1
ATOM 1379 N N . LEU A 1 177 ? -2.695 -14.090 -1.732 1.00 96.44 177 LEU A N 1
ATOM 1380 C CA . LEU A 1 177 ? -1.388 -13.687 -2.259 1.00 96.44 177 LEU A CA 1
ATOM 1381 C C . LEU A 1 177 ? -1.517 -12.612 -3.348 1.00 96.44 177 LEU A C 1
ATOM 1383 O O . LEU A 1 177 ? -0.771 -11.634 -3.380 1.00 96.44 177 LEU A O 1
ATOM 1387 N N . HIS A 1 178 ? -2.475 -12.777 -4.259 1.00 97.19 178 HIS A N 1
ATOM 1388 C CA . HIS A 1 178 ? -2.722 -11.787 -5.301 1.00 97.19 178 HIS A CA 1
ATOM 1389 C C . HIS A 1 178 ? -3.275 -10.476 -4.725 1.00 97.19 178 HIS A C 1
ATOM 1391 O O . HIS A 1 178 ? -2.822 -9.405 -5.123 1.00 97.19 178 HIS A O 1
ATOM 1397 N N . LEU A 1 179 ? -4.182 -10.532 -3.744 1.00 96.81 179 LEU A N 1
ATOM 1398 C CA . LEU A 1 179 ? -4.685 -9.332 -3.069 1.00 96.81 179 LEU A CA 1
ATOM 1399 C C . LEU A 1 179 ? -3.596 -8.596 -2.286 1.00 96.81 179 LEU A C 1
ATOM 1401 O O . LEU A 1 179 ? -3.557 -7.370 -2.344 1.00 96.81 179 LEU A O 1
ATOM 1405 N N . SER A 1 180 ? -2.701 -9.307 -1.593 1.00 97.00 180 SER A N 1
ATOM 1406 C CA . SER A 1 180 ? -1.598 -8.667 -0.871 1.00 97.00 180 SER A CA 1
ATOM 1407 C C . SER A 1 180 ? -0.649 -7.954 -1.828 1.00 97.00 180 SER A C 1
ATOM 1409 O O . SER A 1 180 ? -0.291 -6.807 -1.585 1.00 97.00 180 SER A O 1
ATOM 1411 N N . ASN A 1 181 ? -0.307 -8.580 -2.960 1.00 97.12 181 ASN A N 1
ATOM 1412 C CA . ASN A 1 181 ? 0.525 -7.941 -3.981 1.00 97.12 181 ASN A CA 1
ATOM 1413 C C . ASN A 1 181 ? -0.163 -6.715 -4.595 1.00 97.12 181 ASN A C 1
ATOM 1415 O O . ASN A 1 181 ? 0.485 -5.692 -4.803 1.00 97.12 181 ASN A O 1
ATOM 1419 N N . ALA A 1 182 ? -1.469 -6.796 -4.866 1.00 97.12 182 ALA A N 1
ATOM 1420 C CA . ALA A 1 182 ? -2.234 -5.653 -5.353 1.00 97.12 182 ALA A CA 1
ATOM 1421 C C . ALA A 1 182 ? -2.229 -4.492 -4.347 1.00 97.12 182 ALA A C 1
ATOM 1423 O O . ALA A 1 182 ? -2.021 -3.348 -4.746 1.00 97.12 182 ALA A O 1
ATOM 1424 N N . TYR A 1 183 ? -2.413 -4.792 -3.058 1.00 96.56 183 TYR A N 1
ATOM 1425 C CA . TYR A 1 183 ? -2.450 -3.790 -1.995 1.00 96.56 183 TYR A CA 1
ATOM 1426 C C . TYR A 1 183 ? -1.093 -3.116 -1.764 1.00 96.56 183 TYR A C 1
ATOM 1428 O O . TYR A 1 183 ? -1.044 -1.902 -1.627 1.00 96.56 183 TYR A O 1
ATOM 1436 N N . GLU A 1 184 ? 0.012 -3.866 -1.789 1.00 95.62 184 GLU A N 1
ATOM 1437 C CA . GLU A 1 184 ? 1.366 -3.297 -1.660 1.00 95.62 184 GLU A CA 1
ATOM 1438 C C . GLU A 1 184 ? 1.751 -2.421 -2.871 1.00 95.62 184 GLU A C 1
ATOM 1440 O O . GLU A 1 184 ? 2.531 -1.478 -2.750 1.00 95.62 184 GLU A O 1
ATOM 1445 N N . LEU A 1 185 ? 1.197 -2.696 -4.059 1.00 94.94 185 LEU A N 1
ATOM 1446 C CA . LEU A 1 185 ? 1.410 -1.860 -5.248 1.00 94.94 185 LEU A CA 1
ATOM 1447 C C . LEU A 1 185 ? 0.560 -0.588 -5.236 1.00 94.94 185 LEU A C 1
ATOM 1449 O O . LEU A 1 185 ? 1.008 0.462 -5.707 1.00 94.94 185 LEU A O 1
ATOM 1453 N N . ASN A 1 186 ? -0.671 -0.699 -4.742 1.00 93.38 186 ASN A N 1
ATOM 1454 C CA . ASN A 1 186 ? -1.627 0.388 -4.650 1.00 93.38 186 ASN A CA 1
ATOM 1455 C C . ASN A 1 186 ? -2.449 0.228 -3.368 1.00 93.38 186 ASN A C 1
ATOM 1457 O O . ASN A 1 186 ? -3.276 -0.681 -3.272 1.00 93.38 186 ASN A O 1
ATOM 1461 N N . HIS A 1 187 ? -2.248 1.138 -2.412 1.00 93.69 187 HIS A N 1
ATOM 1462 C CA . HIS A 1 187 ? -2.875 1.122 -1.086 1.00 93.69 187 HIS A CA 1
ATOM 1463 C C . HIS A 1 187 ? -4.362 1.525 -1.137 1.00 93.69 187 HIS A C 1
ATOM 1465 O O . HIS A 1 187 ? -4.845 2.324 -0.338 1.00 93.69 187 HIS A O 1
ATOM 1471 N N . ASP A 1 188 ? -5.109 0.994 -2.100 1.00 94.31 188 ASP A N 1
ATOM 1472 C CA . ASP A 1 188 ? -6.522 1.272 -2.289 1.00 94.31 188 ASP A CA 1
ATOM 1473 C C . ASP A 1 188 ? -7.357 0.731 -1.118 1.00 94.31 188 ASP A C 1
ATOM 1475 O O . ASP A 1 188 ? -7.216 -0.422 -0.691 1.00 94.31 188 ASP A O 1
ATOM 1479 N N . TYR A 1 189 ? -8.281 1.566 -0.641 1.00 96.31 189 TYR A N 1
ATOM 1480 C CA . TYR A 1 189 ? -9.161 1.277 0.486 1.00 96.31 189 TYR A CA 1
ATOM 1481 C C . TYR A 1 189 ? -9.940 -0.029 0.302 1.00 96.31 189 TYR A C 1
ATOM 1483 O O . TYR A 1 189 ? -9.998 -0.858 1.212 1.00 96.31 189 TYR A O 1
ATOM 1491 N N . ARG A 1 190 ? -10.544 -0.243 -0.877 1.00 96.19 190 ARG A N 1
ATOM 1492 C CA . ARG A 1 190 ? -11.409 -1.412 -1.112 1.00 96.19 190 ARG A CA 1
ATOM 1493 C C . ARG A 1 190 ? -10.602 -2.701 -1.088 1.00 96.19 190 ARG A C 1
ATOM 1495 O O . ARG A 1 190 ? -11.045 -3.691 -0.505 1.00 96.19 190 ARG A O 1
ATOM 1502 N N . THR A 1 191 ? -9.429 -2.670 -1.711 1.00 96.31 191 THR A N 1
ATOM 1503 C CA . THR A 1 191 ? -8.508 -3.807 -1.759 1.00 96.31 191 THR A CA 1
ATOM 1504 C C . THR A 1 191 ? -8.018 -4.169 -0.362 1.00 96.31 191 THR A C 1
ATOM 1506 O O . THR A 1 191 ? -8.145 -5.325 0.041 1.00 96.31 191 THR A O 1
ATOM 1509 N N . GLY A 1 192 ? -7.551 -3.184 0.410 1.00 96.88 192 GLY A N 1
ATOM 1510 C CA . GLY A 1 192 ? -7.097 -3.420 1.779 1.00 96.88 192 GLY A CA 1
ATOM 1511 C C . GLY A 1 192 ? -8.221 -3.898 2.702 1.00 96.88 192 GLY A C 1
ATOM 1512 O O . GLY A 1 192 ? -8.010 -4.816 3.488 1.00 96.88 192 GLY A O 1
ATOM 1513 N N . MET A 1 193 ? -9.435 -3.346 2.589 1.00 97.75 193 MET A N 1
ATOM 1514 C CA . MET A 1 193 ? -10.583 -3.793 3.391 1.00 97.75 193 MET A CA 1
ATOM 1515 C C . MET A 1 193 ? -10.943 -5.254 3.124 1.00 97.75 193 MET A C 1
ATOM 1517 O O . MET A 1 193 ? -11.173 -6.013 4.067 1.00 97.75 193 MET A O 1
ATOM 1521 N N . LEU A 1 194 ? -10.982 -5.657 1.850 1.00 96.12 194 LEU A N 1
ATOM 1522 C CA . LEU A 1 194 ? -11.239 -7.045 1.473 1.00 96.12 194 LEU A CA 1
ATOM 1523 C C . LEU A 1 194 ? -10.127 -7.970 1.982 1.00 96.12 194 LEU A C 1
ATOM 1525 O O . LEU A 1 194 ? -10.411 -9.041 2.515 1.00 96.12 194 LEU A O 1
ATOM 1529 N N . LEU A 1 195 ? -8.873 -7.550 1.826 1.00 97.00 195 LEU A N 1
ATOM 1530 C CA . LEU A 1 195 ? -7.707 -8.298 2.276 1.00 97.00 195 LEU A CA 1
ATOM 1531 C C . LEU A 1 195 ? -7.727 -8.509 3.796 1.00 97.00 195 LEU A C 1
ATOM 1533 O O . LEU A 1 195 ? -7.612 -9.645 4.254 1.00 97.00 195 LEU A O 1
ATOM 1537 N N . ALA A 1 196 ? -7.970 -7.445 4.567 1.00 96.94 196 ALA A N 1
ATOM 1538 C CA . ALA A 1 196 ? -8.105 -7.516 6.017 1.00 96.94 196 ALA A CA 1
ATOM 1539 C C . ALA A 1 196 ? -9.210 -8.502 6.417 1.00 96.94 196 ALA A C 1
ATOM 1541 O O . ALA A 1 196 ? -8.961 -9.410 7.201 1.00 96.94 196 ALA A O 1
ATOM 1542 N N . GLN A 1 197 ? -10.401 -8.392 5.816 1.00 94.88 197 GLN A N 1
ATOM 1543 C CA . GLN A 1 197 ? -11.525 -9.295 6.091 1.00 94.88 197 GLN A CA 1
ATOM 1544 C C . GLN A 1 197 ? -11.195 -10.765 5.820 1.00 94.88 197 GLN A C 1
ATOM 1546 O O . GLN A 1 197 ? -11.536 -11.626 6.628 1.00 94.88 197 GLN A O 1
ATOM 1551 N N . LEU A 1 198 ? -10.518 -11.066 4.710 1.00 94.19 198 LEU A N 1
ATOM 1552 C CA . LEU A 1 198 ? -10.135 -12.440 4.384 1.00 94.19 198 LEU A CA 1
ATOM 1553 C C . LEU A 1 198 ? -9.056 -12.981 5.333 1.00 94.19 198 LEU A C 1
ATOM 1555 O O . LEU A 1 198 ? -9.070 -14.169 5.657 1.00 94.19 198 LEU A O 1
ATOM 1559 N N . TRP A 1 199 ? -8.156 -12.128 5.827 1.00 95.19 199 TRP A N 1
ATOM 1560 C CA . TRP A 1 199 ? -7.151 -12.528 6.812 1.00 95.19 199 TRP A CA 1
ATOM 1561 C C . TRP A 1 199 ? -7.715 -12.807 8.204 1.00 95.19 199 TRP A C 1
ATOM 1563 O O . TRP A 1 199 ? -7.077 -13.541 8.953 1.00 95.19 199 TRP A O 1
ATOM 1573 N N . GLN A 1 200 ? -8.907 -12.318 8.556 1.00 93.25 200 GLN A N 1
ATOM 1574 C CA . GLN A 1 200 ? -9.467 -12.485 9.906 1.00 93.25 200 GLN A CA 1
ATOM 1575 C C . GLN A 1 200 ? -9.545 -13.943 10.368 1.00 93.25 200 GLN A C 1
ATOM 1577 O O . GLN A 1 200 ? -9.259 -14.226 11.528 1.00 93.25 200 GLN A O 1
ATOM 1582 N N . ALA A 1 201 ? -9.911 -14.864 9.473 1.00 87.00 201 ALA A N 1
ATOM 1583 C CA . ALA A 1 201 ? -10.115 -16.266 9.833 1.00 87.00 201 ALA A CA 1
ATOM 1584 C C . ALA A 1 201 ? -8.800 -17.043 10.020 1.00 87.00 201 ALA A C 1
ATOM 1586 O O . ALA A 1 201 ? -8.741 -17.953 10.841 1.00 87.00 201 ALA A O 1
ATOM 1587 N N . GLY A 1 202 ? -7.758 -16.710 9.249 1.00 89.25 202 GLY A N 1
ATOM 1588 C CA . GLY A 1 202 ? -6.517 -17.494 9.206 1.00 89.25 202 GLY A CA 1
ATOM 1589 C C . GLY A 1 202 ? -5.282 -16.793 9.773 1.00 89.25 202 GLY A C 1
ATOM 1590 O O . GLY A 1 202 ? -4.359 -17.462 10.227 1.00 89.25 202 GLY A O 1
ATOM 1591 N N . GLN A 1 203 ? -5.228 -15.460 9.719 1.00 94.94 203 GLN A N 1
ATOM 1592 C CA . GLN A 1 203 ? -4.052 -14.644 10.048 1.00 94.94 203 GLN A CA 1
ATOM 1593 C C . GLN A 1 203 ? -4.475 -13.315 10.713 1.00 94.94 203 GLN A C 1
ATOM 1595 O O . GLN A 1 203 ? -4.301 -12.238 10.133 1.00 94.94 203 GLN A O 1
ATOM 1600 N N . PRO A 1 204 ? -5.021 -13.356 11.945 1.00 94.44 204 PRO A N 1
ATOM 1601 C CA . PRO A 1 204 ? -5.601 -12.182 12.607 1.00 94.44 204 PRO A CA 1
ATOM 1602 C C . PRO A 1 204 ? -4.603 -11.032 12.801 1.00 94.44 204 PRO A C 1
ATOM 1604 O O . PRO A 1 204 ? -4.980 -9.873 12.655 1.00 94.44 204 PRO A O 1
ATOM 1607 N N . LEU A 1 205 ? -3.321 -11.335 13.036 1.00 94.62 205 LEU A N 1
ATOM 1608 C CA . LEU A 1 205 ? -2.279 -10.314 13.175 1.00 94.62 205 LEU A CA 1
ATOM 1609 C C . LEU A 1 205 ? -2.084 -9.500 11.884 1.00 94.62 205 LEU A C 1
ATOM 1611 O O . LEU A 1 205 ? -1.955 -8.279 11.947 1.00 94.62 205 LEU A O 1
ATOM 1615 N N . LEU A 1 206 ? -2.093 -10.149 10.712 1.00 95.50 206 LEU A N 1
ATOM 1616 C CA . LEU A 1 206 ? -1.988 -9.439 9.430 1.00 95.50 206 LEU A CA 1
ATOM 1617 C C . LEU A 1 206 ? -3.254 -8.637 9.132 1.00 95.50 206 LEU A C 1
ATOM 1619 O O . LEU A 1 206 ? -3.167 -7.517 8.628 1.00 95.50 206 LEU A O 1
ATOM 1623 N N . SER A 1 207 ? -4.426 -9.169 9.493 1.00 96.19 207 SER A N 1
ATOM 1624 C CA . SER A 1 207 ? -5.677 -8.409 9.420 1.00 96.19 207 SER A CA 1
ATOM 1625 C C . SER A 1 207 ? -5.579 -7.115 10.227 1.00 96.19 207 SER A C 1
ATOM 1627 O O . SER A 1 207 ? -5.957 -6.062 9.720 1.00 96.19 207 SER A O 1
ATOM 1629 N N . ASP A 1 208 ? -5.060 -7.166 11.453 1.00 96.06 208 ASP A N 1
ATOM 1630 C CA . ASP A 1 208 ? -4.927 -5.975 12.297 1.00 96.06 208 ASP A CA 1
ATOM 1631 C C . ASP A 1 208 ? -3.928 -4.975 11.739 1.00 96.06 208 ASP A C 1
ATOM 1633 O O . ASP A 1 208 ? -4.225 -3.788 11.688 1.00 96.06 208 ASP A O 1
ATOM 1637 N N . GLN A 1 209 ? -2.767 -5.445 11.277 1.00 95.69 209 GLN A N 1
ATOM 1638 C CA . GLN A 1 209 ? -1.771 -4.581 10.641 1.00 95.69 209 GLN A CA 1
ATOM 1639 C C . GLN A 1 209 ? -2.356 -3.868 9.419 1.00 95.69 209 GLN A C 1
ATOM 1641 O O . GLN A 1 209 ? -2.101 -2.682 9.210 1.00 95.69 209 GLN A O 1
ATOM 1646 N N . THR A 1 210 ? -3.180 -4.568 8.640 1.00 96.88 210 THR A N 1
ATOM 1647 C CA . THR A 1 210 ? -3.868 -3.990 7.480 1.00 96.88 210 THR A CA 1
ATOM 1648 C C . THR A 1 210 ? -4.892 -2.954 7.908 1.00 96.88 210 THR A C 1
ATOM 1650 O O . THR A 1 210 ? -4.927 -1.870 7.336 1.00 96.88 210 THR A O 1
ATOM 1653 N N . TYR A 1 211 ? -5.687 -3.234 8.943 1.00 96.88 211 TYR A N 1
ATOM 1654 C CA . TYR A 1 211 ? -6.616 -2.248 9.486 1.00 96.88 211 TYR A CA 1
ATOM 1655 C C . TYR A 1 211 ? -5.906 -1.015 10.040 1.00 96.88 211 TYR A C 1
ATOM 1657 O O . TYR A 1 211 ? -6.352 0.095 9.763 1.00 96.88 211 TYR A O 1
ATOM 1665 N N . THR A 1 212 ? -4.786 -1.180 10.748 1.00 94.88 212 THR A N 1
ATOM 1666 C CA . THR A 1 212 ? -3.957 -0.061 11.211 1.00 94.88 212 THR A CA 1
ATOM 1667 C C . THR A 1 212 ? -3.480 0.791 10.039 1.00 94.88 212 THR A C 1
ATOM 1669 O O . THR A 1 212 ? -3.671 2.003 10.064 1.00 94.88 212 THR A O 1
ATOM 1672 N N . ARG A 1 213 ? -2.928 0.176 8.982 1.00 96.06 213 ARG A N 1
ATOM 1673 C CA . ARG A 1 213 ? -2.500 0.911 7.779 1.00 96.06 213 ARG A CA 1
ATOM 1674 C C . ARG A 1 213 ? -3.667 1.636 7.117 1.00 96.06 213 ARG A C 1
ATOM 1676 O O . ARG A 1 213 ? -3.561 2.825 6.853 1.00 96.06 213 ARG A O 1
ATOM 1683 N N . LEU A 1 214 ? -4.804 0.966 6.925 1.00 96.56 214 LEU A N 1
ATOM 1684 C CA . LEU A 1 214 ? -6.010 1.582 6.361 1.00 96.56 214 LEU A CA 1
ATOM 1685 C C . LEU A 1 214 ? -6.487 2.781 7.183 1.00 96.56 214 LEU A C 1
ATOM 1687 O O . LEU A 1 214 ? -6.932 3.774 6.617 1.00 96.56 214 LEU A O 1
ATOM 1691 N N . PHE A 1 215 ? -6.396 2.693 8.509 1.00 92.69 215 PHE A N 1
ATOM 1692 C CA . PHE A 1 215 ? -6.808 3.757 9.419 1.00 92.69 215 PHE A CA 1
ATOM 1693 C C . PHE A 1 215 ? -5.924 5.012 9.308 1.00 92.69 215 PHE A C 1
ATOM 1695 O O . PHE A 1 215 ? -6.409 6.138 9.491 1.00 92.69 215 PHE A O 1
ATOM 1702 N N . THR A 1 216 ? -4.638 4.819 8.998 1.00 92.81 216 THR A N 1
ATOM 1703 C CA . THR A 1 216 ? -3.672 5.888 8.721 1.00 92.81 216 THR A CA 1
ATOM 1704 C C . THR A 1 216 ? -3.827 6.446 7.306 1.00 92.81 216 THR A C 1
ATOM 1706 O O . THR A 1 216 ? -3.909 7.662 7.155 1.00 92.81 216 THR A O 1
ATOM 1709 N N . ASP A 1 217 ? -3.906 5.575 6.299 1.00 95.44 217 ASP A N 1
ATOM 1710 C CA . ASP A 1 217 ? -3.886 5.946 4.878 1.00 95.44 217 ASP A CA 1
ATOM 1711 C C . ASP A 1 217 ? -5.210 6.579 4.406 1.00 95.44 217 ASP A C 1
ATOM 1713 O O . ASP A 1 217 ? -5.192 7.426 3.516 1.00 95.44 217 ASP A O 1
ATOM 1717 N N . HIS A 1 218 ? -6.348 6.205 5.011 1.00 95.44 218 HIS A N 1
ATOM 1718 C CA . HIS A 1 218 ? -7.699 6.645 4.611 1.00 95.44 218 HIS A CA 1
ATOM 1719 C C . HIS A 1 218 ? -8.462 7.277 5.791 1.00 95.44 218 HIS A C 1
ATOM 1721 O O . HIS A 1 218 ? -9.424 6.686 6.308 1.00 95.44 218 HIS A O 1
ATOM 1727 N N . PRO A 1 219 ? -8.049 8.467 6.277 1.00 92.62 219 PRO A N 1
ATOM 1728 C CA . PRO A 1 219 ? -8.649 9.108 7.449 1.00 92.62 219 PRO A CA 1
ATOM 1729 C C . PRO A 1 219 ? -10.153 9.387 7.290 1.00 92.62 219 PRO A C 1
ATOM 1731 O O . PRO A 1 219 ? -10.907 9.334 8.263 1.00 92.62 219 PRO A O 1
ATOM 1734 N N . GLU A 1 220 ? -10.614 9.627 6.065 1.00 93.94 220 GLU A N 1
ATOM 1735 C CA . GLU A 1 220 ? -12.016 9.851 5.718 1.00 93.94 220 GLU A CA 1
ATOM 1736 C C . GLU A 1 220 ? -12.888 8.591 5.821 1.00 93.94 220 GLU A C 1
ATOM 1738 O O . GLU A 1 220 ? -14.111 8.708 5.870 1.00 93.94 220 GLU A O 1
ATOM 1743 N N . LYS A 1 221 ? -12.280 7.395 5.873 1.00 95.44 221 LYS A N 1
ATOM 1744 C CA . LYS A 1 221 ? -12.963 6.093 6.008 1.00 95.44 221 LYS A CA 1
ATOM 1745 C C . LYS A 1 221 ? -12.845 5.473 7.397 1.00 95.44 221 LYS A C 1
ATOM 1747 O O . LYS A 1 221 ? -13.250 4.327 7.607 1.00 95.44 221 LYS A O 1
ATOM 1752 N N . ARG A 1 222 ? -12.290 6.203 8.370 1.00 92.00 222 ARG A N 1
ATOM 1753 C CA . ARG A 1 222 ? -12.106 5.720 9.750 1.00 92.00 222 ARG A CA 1
ATOM 1754 C C . ARG A 1 222 ? -13.383 5.166 10.394 1.00 92.00 222 ARG A C 1
ATOM 1756 O O . ARG A 1 222 ? -13.274 4.123 11.037 1.00 92.00 222 ARG A O 1
ATOM 1763 N N . PRO A 1 223 ? -14.577 5.781 10.254 1.00 91.44 223 PRO A N 1
ATOM 1764 C CA . PRO A 1 223 ? -15.798 5.225 10.840 1.00 91.44 223 PRO A CA 1
ATOM 1765 C C . PRO A 1 223 ? -16.108 3.807 10.340 1.00 91.44 223 PRO A C 1
ATOM 1767 O O . PRO A 1 223 ? -16.367 2.912 11.147 1.00 91.44 223 PRO A O 1
ATOM 1770 N N . GLU A 1 224 ? -16.030 3.587 9.028 1.00 94.62 224 GLU A N 1
ATOM 1771 C CA . GLU A 1 224 ? -16.301 2.300 8.391 1.00 94.62 224 GLU A CA 1
ATOM 1772 C C . GLU A 1 224 ? -15.221 1.265 8.726 1.00 94.62 224 GLU A C 1
ATOM 1774 O O . GLU A 1 224 ? -15.540 0.114 9.039 1.00 94.62 224 GL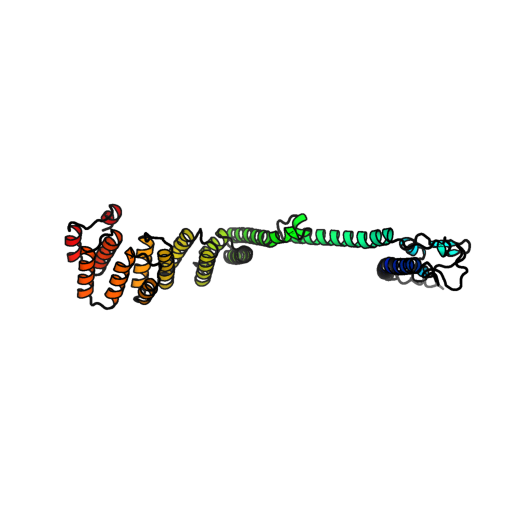U A O 1
ATOM 1779 N N . ILE A 1 225 ? -13.948 1.680 8.712 1.00 96.12 225 ILE A N 1
ATOM 1780 C CA . ILE A 1 225 ? -12.802 0.836 9.081 1.00 96.12 225 ILE A CA 1
ATOM 1781 C C . ILE A 1 225 ? -12.955 0.354 10.519 1.00 96.12 225 ILE A C 1
ATOM 1783 O O . ILE A 1 225 ? -12.921 -0.850 10.766 1.00 96.12 225 ILE A O 1
ATOM 1787 N N . SER A 1 226 ? -13.178 1.267 11.467 1.00 95.19 226 SER A N 1
ATOM 1788 C CA . SER A 1 226 ? -13.311 0.907 12.878 1.00 95.19 226 SER A CA 1
ATOM 1789 C C . SER A 1 226 ? -14.511 0.021 13.133 1.00 95.19 226 SER A C 1
ATOM 1791 O O . SER A 1 226 ? -14.398 -0.905 13.926 1.00 95.19 226 SER A O 1
ATOM 1793 N N . GLN A 1 227 ? -15.648 0.245 12.469 1.00 94.69 227 GLN A N 1
ATOM 1794 C CA . GLN A 1 227 ? -16.812 -0.620 12.649 1.00 94.69 227 GLN A CA 1
ATOM 1795 C C . GLN A 1 227 ? -16.537 -2.052 12.168 1.00 94.69 227 GLN A C 1
ATOM 1797 O O . GLN A 1 227 ? -16.891 -3.012 12.856 1.00 94.69 227 GLN A O 1
ATOM 1802 N N . ALA A 1 228 ? -15.908 -2.207 11.000 1.00 95.94 228 ALA A N 1
ATOM 1803 C CA . ALA A 1 228 ? -15.539 -3.517 10.475 1.00 95.94 228 ALA A CA 1
ATOM 1804 C C . ALA A 1 228 ? -14.479 -4.200 11.349 1.00 95.94 228 ALA A C 1
ATOM 1806 O O . ALA A 1 228 ? -14.628 -5.376 11.682 1.00 95.94 228 ALA A O 1
ATOM 1807 N N . TRP A 1 229 ? -13.456 -3.450 11.764 1.00 96.81 229 TRP A N 1
ATOM 1808 C CA . TRP A 1 229 ? -12.400 -3.956 12.630 1.00 96.81 229 TRP A CA 1
ATOM 1809 C C . TRP A 1 229 ? -12.967 -4.368 13.987 1.00 96.81 229 TRP A C 1
ATOM 1811 O O . TRP A 1 229 ? -12.785 -5.508 14.389 1.00 96.81 229 TRP A O 1
ATOM 1821 N N . TYR A 1 230 ? -13.769 -3.522 14.638 1.00 96.06 230 TYR A N 1
ATOM 1822 C CA . TYR A 1 230 ? -14.427 -3.826 15.912 1.00 96.06 230 TYR A CA 1
ATOM 1823 C C . TYR A 1 230 ? -15.218 -5.138 15.872 1.00 96.06 230 TYR A C 1
ATOM 1825 O O . TYR A 1 230 ? -15.083 -5.955 16.776 1.00 96.06 230 TYR A O 1
ATOM 1833 N N . ARG A 1 231 ? -15.999 -5.386 14.811 1.00 95.12 231 ARG A N 1
ATOM 1834 C CA . ARG A 1 231 ? -16.737 -6.654 14.654 1.00 95.12 231 ARG A CA 1
ATOM 1835 C C . ARG A 1 231 ? -15.800 -7.859 14.585 1.00 95.12 231 ARG A C 1
ATOM 1837 O O . ARG A 1 231 ? -16.083 -8.881 15.202 1.00 95.12 231 ARG A O 1
ATOM 1844 N N . ALA A 1 232 ? -14.687 -7.725 13.869 1.00 95.06 232 ALA A N 1
ATOM 1845 C CA . ALA A 1 232 ? -13.671 -8.768 13.775 1.00 95.06 232 ALA A CA 1
ATOM 1846 C C . ALA A 1 232 ? -12.993 -9.035 15.123 1.00 95.06 232 ALA A C 1
ATOM 1848 O O . ALA A 1 232 ? -12.816 -10.187 15.516 1.00 95.06 232 ALA A O 1
ATOM 1849 N N . LEU A 1 233 ? -12.655 -7.967 15.851 1.00 96.19 233 LEU A N 1
ATOM 1850 C CA . LEU A 1 233 ? -12.061 -8.040 17.183 1.00 96.19 233 LEU A CA 1
ATOM 1851 C C . LEU A 1 233 ? -13.017 -8.675 18.199 1.00 96.19 233 LEU A C 1
ATOM 1853 O O . LEU A 1 233 ? -12.598 -9.480 19.027 1.00 96.19 233 LEU A O 1
ATOM 1857 N N . LEU A 1 234 ? -14.307 -8.346 18.109 1.00 95.06 234 LEU A N 1
ATOM 1858 C CA . LEU A 1 234 ? -15.343 -8.898 18.973 1.00 95.06 234 LEU A CA 1
ATOM 1859 C C . LEU A 1 234 ? -15.530 -10.398 18.732 1.00 95.06 234 LEU A C 1
ATOM 1861 O O . LEU A 1 234 ? -15.600 -11.158 19.692 1.00 95.06 234 LEU A O 1
ATOM 1865 N N . ALA A 1 235 ? -15.543 -10.833 17.469 1.00 93.50 235 ALA A N 1
ATOM 1866 C CA . ALA A 1 235 ? -15.695 -12.245 17.112 1.00 93.50 235 ALA A CA 1
ATOM 1867 C C . ALA A 1 235 ? -14.575 -13.137 17.677 1.00 93.50 235 ALA A C 1
ATOM 1869 O O . ALA A 1 235 ? -14.806 -14.309 17.958 1.00 93.50 235 ALA A O 1
ATOM 1870 N N . ARG A 1 236 ? -13.374 -12.580 17.866 1.00 94.12 236 ARG A N 1
ATOM 1871 C CA . ARG A 1 236 ? -12.211 -13.288 18.426 1.00 94.12 236 ARG A CA 1
ATOM 1872 C C . ARG A 1 236 ? -11.953 -13.009 19.911 1.00 94.12 236 ARG A C 1
ATOM 1874 O O . ARG A 1 236 ? -11.018 -13.575 20.465 1.00 94.12 236 ARG A O 1
ATOM 1881 N N . GLY A 1 237 ? -12.736 -12.131 20.542 1.00 94.88 237 GLY A N 1
ATOM 1882 C CA . GLY A 1 237 ? -12.568 -11.760 21.951 1.00 94.88 237 GLY A CA 1
ATOM 1883 C C . GLY A 1 237 ? -11.291 -10.970 22.267 1.00 94.88 237 GLY A C 1
ATOM 1884 O O . GLY A 1 237 ? -10.796 -11.040 23.387 1.00 94.88 237 GLY A O 1
ATOM 1885 N N . ASP A 1 238 ? -10.732 -10.221 21.310 1.00 95.69 238 ASP A N 1
ATOM 1886 C CA . ASP A 1 238 ? -9.534 -9.404 21.558 1.00 95.69 238 ASP A CA 1
ATOM 1887 C C . ASP A 1 238 ? -9.910 -8.053 22.176 1.00 95.69 238 ASP A C 1
ATOM 1889 O O . ASP A 1 238 ? -9.998 -7.018 21.506 1.00 95.69 238 ASP A O 1
ATOM 1893 N N . PHE A 1 239 ? -10.163 -8.075 23.483 1.00 96.31 239 PHE A N 1
ATOM 1894 C CA . PHE A 1 239 ? -10.582 -6.894 24.233 1.00 96.31 239 PHE A CA 1
ATOM 1895 C C . PHE A 1 239 ? -9.490 -5.817 24.310 1.00 96.31 239 PHE A C 1
ATOM 1897 O O . PHE A 1 239 ? -9.817 -4.633 24.339 1.00 96.31 239 PHE A O 1
ATOM 1904 N N . GLY A 1 240 ? -8.206 -6.190 24.248 1.00 95.69 240 GLY A N 1
ATOM 1905 C CA . GLY A 1 240 ? -7.089 -5.238 24.193 1.00 95.69 240 GLY A CA 1
ATOM 1906 C C . GLY A 1 240 ? -7.145 -4.367 22.942 1.00 95.69 240 GLY A C 1
ATOM 1907 O O . GLY A 1 240 ? -7.115 -3.135 23.014 1.00 95.69 240 GLY A O 1
ATOM 1908 N N . ALA A 1 241 ? -7.301 -5.001 21.780 1.00 94.62 241 ALA A N 1
ATOM 1909 C CA . ALA A 1 241 ? -7.458 -4.283 20.525 1.00 94.62 241 ALA A CA 1
ATOM 1910 C C . ALA A 1 241 ? -8.766 -3.474 20.483 1.00 94.62 241 ALA A C 1
ATOM 1912 O O . ALA A 1 241 ? -8.749 -2.348 19.983 1.00 94.62 241 ALA A O 1
ATOM 1913 N N . ILE A 1 242 ? -9.876 -3.997 21.029 1.00 96.75 242 ILE A N 1
ATOM 1914 C CA . ILE A 1 242 ? -11.150 -3.256 21.105 1.00 96.75 242 ILE A CA 1
ATOM 1915 C C . ILE A 1 242 ? -10.982 -1.984 21.930 1.00 96.75 242 ILE A C 1
ATOM 1917 O O . ILE A 1 242 ? -11.393 -0.918 21.474 1.00 96.75 242 ILE A O 1
ATOM 1921 N N . GLN A 1 243 ? -10.375 -2.082 23.116 1.00 96.56 243 GLN A N 1
ATOM 1922 C CA . GLN A 1 243 ? -10.138 -0.937 23.991 1.00 96.56 243 GLN A CA 1
ATOM 1923 C C . GLN A 1 243 ? -9.326 0.138 23.257 1.00 96.56 243 GLN A C 1
ATOM 1925 O O . GLN A 1 243 ? -9.704 1.307 23.266 1.00 96.56 243 GLN A O 1
ATOM 1930 N N . ARG A 1 244 ? -8.267 -0.248 22.536 1.00 94.50 244 ARG A N 1
ATOM 1931 C CA . ARG A 1 244 ? -7.468 0.690 21.733 1.00 94.50 244 ARG A CA 1
ATOM 1932 C C . ARG A 1 244 ? -8.284 1.354 20.617 1.00 94.50 244 ARG A C 1
ATOM 1934 O O . ARG A 1 244 ? -8.310 2.577 20.541 1.00 94.50 244 ARG A O 1
ATOM 1941 N N . VAL A 1 245 ? -8.968 0.572 19.775 1.00 94.75 245 VAL A N 1
ATOM 1942 C CA . VAL A 1 245 ? -9.739 1.104 18.632 1.00 94.75 245 VAL A CA 1
ATOM 1943 C C . VAL A 1 245 ? -10.881 2.005 19.104 1.00 94.75 245 VAL A C 1
ATOM 1945 O O . VAL A 1 245 ? -11.109 3.069 18.533 1.00 94.75 245 VAL A O 1
ATOM 1948 N N . ALA A 1 246 ? -11.594 1.609 20.160 1.00 95.62 246 ALA A N 1
ATOM 1949 C CA . ALA A 1 246 ? -12.664 2.416 20.730 1.00 95.62 246 ALA A CA 1
ATOM 1950 C C . ALA A 1 246 ? -12.124 3.711 21.360 1.00 95.62 246 ALA A C 1
ATOM 1952 O O . ALA A 1 246 ? -12.711 4.769 21.146 1.00 95.62 246 ALA A O 1
ATOM 1953 N N . GLY A 1 247 ? -10.985 3.650 22.059 1.00 94.06 247 GLY A N 1
ATOM 1954 C CA . GLY A 1 247 ? -10.307 4.822 22.618 1.00 94.06 247 GLY A CA 1
ATOM 1955 C C . GLY A 1 247 ? -9.906 5.827 21.538 1.00 94.06 247 GLY A C 1
ATOM 1956 O O . GLY A 1 247 ? -10.291 6.991 21.610 1.00 94.06 247 GLY A O 1
ATOM 1957 N N . GLU A 1 248 ? -9.240 5.372 20.472 1.00 92.25 248 GLU A N 1
ATOM 1958 C CA . GLU A 1 248 ? -8.896 6.231 19.330 1.00 92.25 248 GLU A CA 1
ATOM 1959 C C . GLU A 1 248 ? -10.138 6.859 18.683 1.00 92.25 248 GLU A C 1
ATOM 1961 O O . GLU A 1 248 ? -10.130 8.038 18.317 1.00 92.25 248 GLU A O 1
ATOM 1966 N N . ARG A 1 249 ? -11.237 6.104 18.561 1.00 92.38 249 ARG A N 1
ATOM 1967 C CA . ARG A 1 249 ? -12.501 6.637 18.037 1.00 92.38 249 ARG A CA 1
ATOM 1968 C C . ARG A 1 249 ? -13.107 7.696 18.943 1.00 92.38 249 ARG A C 1
ATOM 1970 O O . ARG A 1 249 ? -13.642 8.667 18.411 1.00 92.38 249 ARG A O 1
ATOM 1977 N N . LEU A 1 250 ? -13.019 7.543 20.260 1.00 92.88 250 LEU A N 1
ATOM 1978 C CA . LEU A 1 250 ? -13.514 8.536 21.213 1.00 92.88 250 LEU A CA 1
ATOM 1979 C C . LEU A 1 250 ? -12.761 9.862 21.095 1.00 92.88 250 LEU A C 1
ATOM 1981 O O . LEU A 1 250 ? -13.414 10.899 21.022 1.00 92.88 250 LEU A O 1
ATOM 1985 N N . LEU A 1 251 ? -11.431 9.820 20.969 1.00 90.62 251 LEU A N 1
ATOM 1986 C CA . LEU A 1 251 ? -10.599 11.018 20.777 1.00 90.62 251 LEU A CA 1
ATOM 1987 C C . LEU A 1 251 ? -10.963 11.776 19.485 1.00 90.62 251 LEU A C 1
ATOM 1989 O O . LEU A 1 251 ? -10.999 12.999 19.456 1.00 90.62 251 LEU A O 1
ATOM 1993 N N . HIS A 1 252 ? -11.351 11.055 18.428 1.00 86.12 252 HIS A N 1
ATOM 1994 C CA . HIS A 1 252 ? -11.687 11.637 17.122 1.00 86.12 252 HIS A CA 1
ATOM 1995 C C . HIS A 1 252 ? -13.199 11.813 16.863 1.00 86.12 252 HIS A C 1
ATOM 1997 O O . HIS A 1 252 ? -13.601 12.028 15.717 1.00 86.12 252 HIS A O 1
ATOM 2003 N N . SER A 1 253 ? -14.065 11.672 17.874 1.00 76.12 253 SER A N 1
ATOM 2004 C CA . SER A 1 253 ? -15.529 11.786 17.701 1.00 76.12 253 SER A CA 1
ATOM 2005 C C . SER A 1 253 ? -16.057 13.227 17.781 1.00 76.12 253 SER A C 1
ATOM 2007 O O . SER A 1 253 ? -17.240 13.455 17.535 1.00 76.12 253 SER A O 1
ATOM 2009 N N . GLY A 1 254 ? -15.198 14.208 18.076 1.00 73.44 254 GLY A N 1
ATOM 2010 C CA . GLY A 1 254 ? -15.606 15.597 18.292 1.00 73.44 254 GLY A CA 1
ATOM 2011 C C . GLY A 1 254 ? -16.223 15.823 19.685 1.00 73.44 254 GLY A C 1
ATOM 2012 O O . GLY A 1 254 ? -16.005 15.020 20.591 1.00 73.44 254 GLY A O 1
ATOM 2013 N N . PRO A 1 255 ? -16.982 16.917 19.894 1.00 68.31 255 PRO A N 1
ATOM 2014 C CA . PRO A 1 255 ? -17.431 17.332 21.227 1.00 68.31 255 PRO A CA 1
ATOM 2015 C C . PRO A 1 255 ? -18.494 16.413 21.849 1.00 68.31 255 PRO A C 1
ATOM 2017 O O . PRO A 1 255 ? -18.667 16.423 23.067 1.00 68.31 255 PRO A O 1
ATOM 2020 N N . THR A 1 256 ? -19.200 15.619 21.039 1.00 75.31 256 THR A N 1
ATOM 2021 C CA . THR A 1 256 ? -20.219 14.676 21.512 1.00 75.31 256 THR A CA 1
ATOM 2022 C C . THR A 1 256 ? -19.706 13.246 21.329 1.00 75.31 256 THR A C 1
ATOM 2024 O O . THR A 1 256 ? -19.629 12.773 20.192 1.00 75.31 256 THR A O 1
ATOM 2027 N N . PRO A 1 257 ? -19.339 12.538 22.414 1.00 77.25 257 PRO A N 1
ATOM 2028 C CA . PRO A 1 257 ? -18.843 11.175 22.312 1.00 77.25 257 PRO A CA 1
ATOM 2029 C C . PRO A 1 257 ? -19.939 10.244 21.796 1.00 77.25 257 PRO A C 1
ATOM 2031 O O . PRO A 1 257 ? -21.098 10.317 22.202 1.00 77.25 257 PRO A O 1
ATOM 2034 N N . SER A 1 258 ? -19.565 9.324 20.913 1.00 86.44 258 SER A N 1
ATOM 2035 C CA . SER A 1 258 ? -20.477 8.279 20.461 1.00 86.44 258 SER A CA 1
ATOM 2036 C C . SER A 1 258 ? -20.714 7.268 21.583 1.00 86.44 258 SER A C 1
ATOM 2038 O O . SER A 1 258 ? -19.793 6.542 21.957 1.00 86.44 258 SER A O 1
ATOM 2040 N N . ALA A 1 259 ? -21.960 7.161 22.055 1.00 88.44 259 ALA A N 1
ATOM 2041 C CA . ALA A 1 259 ? -22.379 6.187 23.069 1.00 88.44 259 ALA A CA 1
ATOM 2042 C C . ALA A 1 259 ? -21.931 4.748 22.744 1.00 88.44 259 ALA A C 1
ATOM 2044 O O . ALA A 1 259 ? -21.499 4.009 23.624 1.00 88.44 259 ALA A O 1
ATOM 2045 N N . ALA A 1 260 ? -21.955 4.360 21.463 1.00 90.88 260 ALA A N 1
ATOM 2046 C CA . ALA A 1 260 ? -21.516 3.037 21.026 1.00 90.88 260 ALA A CA 1
ATOM 2047 C C . ALA A 1 260 ? -20.016 2.796 21.276 1.00 90.88 260 ALA A C 1
ATOM 2049 O O . ALA A 1 260 ? -19.639 1.729 21.759 1.00 90.88 260 ALA A O 1
ATOM 2050 N N . TRP A 1 261 ? -19.162 3.782 20.979 1.00 94.44 261 TRP A N 1
ATOM 2051 C CA . TRP A 1 261 ? -17.719 3.672 21.213 1.00 94.44 261 TRP A CA 1
ATOM 2052 C C . TRP A 1 261 ? -17.370 3.802 22.698 1.00 94.44 261 TRP A C 1
ATOM 2054 O O . TRP A 1 261 ? -16.501 3.070 23.166 1.00 94.44 261 TRP A O 1
ATOM 2064 N N . SER A 1 262 ? -18.097 4.633 23.453 1.00 93.94 262 SER A N 1
ATOM 2065 C CA . SER A 1 262 ? -17.980 4.702 24.915 1.00 93.94 262 SER A CA 1
ATOM 2066 C C . SER A 1 262 ? -18.292 3.348 25.549 1.00 93.94 262 SER A C 1
ATOM 2068 O O . SER A 1 262 ? -17.484 2.821 26.312 1.00 93.94 262 SER A O 1
ATOM 2070 N N . GLN A 1 263 ? -19.413 2.728 25.166 1.00 93.56 263 GLN A N 1
ATOM 2071 C CA . GLN A 1 263 ? -19.792 1.406 25.657 1.00 93.56 263 GLN A CA 1
ATOM 2072 C C . GLN A 1 263 ? -18.767 0.342 25.265 1.00 93.56 263 GLN A C 1
ATOM 2074 O O . GLN A 1 263 ? -18.383 -0.466 26.105 1.00 93.56 263 GLN A O 1
ATOM 2079 N N . ALA A 1 264 ? -18.301 0.342 24.012 1.00 95.62 264 ALA A N 1
ATOM 2080 C CA . ALA A 1 264 ? -17.296 -0.610 23.542 1.00 95.62 264 ALA A CA 1
ATOM 2081 C C . ALA A 1 264 ? -15.983 -0.499 24.333 1.00 95.62 264 ALA A C 1
ATOM 2083 O O . ALA A 1 264 ? -15.416 -1.521 24.722 1.00 95.62 264 ALA A O 1
ATOM 2084 N N . PHE A 1 265 ? -15.527 0.728 24.605 1.00 96.50 265 PHE A N 1
ATOM 2085 C CA . PHE A 1 265 ? -14.321 0.996 25.384 1.00 96.50 265 PHE A CA 1
ATOM 2086 C C . PHE A 1 265 ? -14.458 0.524 26.835 1.00 96.50 265 PHE A C 1
ATOM 2088 O O . PHE A 1 265 ? -13.596 -0.199 27.341 1.00 96.50 265 PHE A O 1
ATOM 2095 N N . LEU A 1 266 ? -15.554 0.901 27.501 1.00 95.31 266 LEU A N 1
ATOM 2096 C CA . LEU A 1 266 ? -15.803 0.532 28.894 1.00 95.31 266 LEU A CA 1
ATOM 2097 C C . LEU A 1 266 ? -15.999 -0.978 29.038 1.00 95.31 266 LEU A C 1
ATOM 2099 O O . LEU A 1 266 ? -15.395 -1.594 29.909 1.00 95.31 266 LEU A O 1
ATOM 2103 N N . PHE A 1 267 ? -16.773 -1.596 28.145 1.00 94.56 267 PHE A N 1
ATOM 2104 C CA . PHE A 1 267 ? -16.949 -3.045 28.109 1.00 94.56 267 PHE A CA 1
ATOM 2105 C C . PHE A 1 267 ? -15.609 -3.776 27.968 1.00 94.56 267 PHE A C 1
ATOM 2107 O O . PHE A 1 267 ? -15.315 -4.666 28.763 1.00 94.56 267 PHE A O 1
ATOM 2114 N N . ALA A 1 268 ? -14.770 -3.380 27.008 1.00 96.88 268 ALA A N 1
ATOM 2115 C CA . ALA A 1 268 ? -13.469 -4.009 26.804 1.00 96.88 268 ALA A CA 1
ATOM 2116 C C . ALA A 1 268 ? -12.525 -3.818 28.002 1.00 96.88 268 ALA A C 1
ATOM 2118 O O . ALA A 1 268 ? -11.859 -4.766 28.412 1.00 96.88 268 ALA A O 1
ATOM 2119 N N . SER A 1 269 ? -12.526 -2.630 28.614 1.00 96.25 269 SER A N 1
ATOM 2120 C CA . SER A 1 269 ? -11.756 -2.349 29.835 1.00 96.25 269 SER A CA 1
ATOM 2121 C C . SER A 1 269 ? -12.168 -3.264 30.991 1.00 96.25 269 SER A C 1
ATOM 2123 O O . SER A 1 269 ? -11.312 -3.802 31.696 1.00 96.25 269 SER A O 1
ATOM 2125 N N . ARG A 1 270 ? -13.476 -3.503 31.155 1.00 94.00 270 ARG A N 1
ATOM 2126 C CA . ARG A 1 270 ? -13.997 -4.426 32.173 1.00 94.00 270 ARG A CA 1
ATOM 2127 C C . ARG A 1 270 ? -13.566 -5.864 31.915 1.00 94.00 270 ARG A C 1
ATOM 2129 O O . ARG A 1 270 ? -13.105 -6.518 32.843 1.00 94.00 270 ARG A O 1
ATOM 2136 N N . GLN A 1 271 ? -13.666 -6.338 30.672 1.00 95.50 271 GLN A N 1
ATOM 2137 C CA . GLN A 1 271 ? -13.254 -7.701 30.314 1.00 95.50 271 GLN A CA 1
ATOM 2138 C C . GLN A 1 271 ? -11.755 -7.947 30.531 1.00 95.50 271 GLN A C 1
ATOM 2140 O O . GLN A 1 271 ? -11.362 -9.052 30.890 1.00 95.50 271 GLN A O 1
ATOM 2145 N N . LEU A 1 272 ? -10.919 -6.921 30.351 1.00 95.19 272 LEU A N 1
ATOM 2146 C CA . LEU A 1 272 ? -9.484 -7.006 30.635 1.00 95.19 272 LEU A CA 1
ATOM 2147 C C . LEU A 1 272 ? -9.159 -7.016 32.133 1.00 95.19 272 LEU A C 1
ATOM 2149 O O . LEU A 1 272 ? -8.088 -7.480 32.511 1.00 95.19 272 LEU A O 1
ATOM 2153 N N . GLY A 1 273 ? -10.041 -6.479 32.981 1.00 93.75 273 GLY A N 1
ATOM 2154 C CA . GLY A 1 273 ? -9.773 -6.333 34.412 1.00 93.75 273 GLY A CA 1
ATOM 2155 C C . GLY A 1 273 ? -8.659 -5.328 34.746 1.00 93.75 273 GLY A C 1
ATOM 2156 O O . GLY A 1 273 ? -8.218 -5.286 35.891 1.00 93.75 273 GLY A O 1
ATOM 2157 N N . ASP A 1 274 ? -8.223 -4.511 33.782 1.00 91.19 274 ASP A N 1
ATOM 2158 C CA . ASP A 1 274 ? -7.104 -3.576 33.932 1.00 91.19 274 ASP A CA 1
ATOM 2159 C C . ASP A 1 274 ? -7.556 -2.110 33.743 1.00 91.19 274 ASP A C 1
ATOM 2161 O O . ASP A 1 274 ? -7.992 -1.736 32.646 1.00 91.19 274 ASP A O 1
ATOM 2165 N N . PRO A 1 275 ? -7.428 -1.247 34.774 1.00 93.31 275 PRO A N 1
ATOM 2166 C CA . PRO A 1 275 ? -7.765 0.170 34.668 1.00 93.31 275 PRO A CA 1
ATOM 2167 C C . PRO A 1 275 ? -6.742 0.992 33.862 1.00 93.31 275 PRO A C 1
ATOM 2169 O O . PRO A 1 275 ? -6.990 2.176 33.618 1.00 93.31 275 PRO A O 1
ATOM 2172 N N . SER A 1 276 ? -5.603 0.423 33.445 1.00 94.06 276 SER A N 1
ATOM 2173 C CA . SER A 1 276 ? -4.533 1.158 32.753 1.00 94.06 276 SER A CA 1
ATOM 2174 C C . SER A 1 276 ? -5.001 1.830 31.460 1.00 94.06 276 SER A C 1
ATOM 2176 O O . SER A 1 276 ? -4.599 2.957 31.171 1.00 94.06 276 SER A O 1
ATOM 2178 N N . GLY A 1 277 ? -5.898 1.189 30.705 1.00 94.31 277 GLY A N 1
ATOM 2179 C CA . GLY A 1 277 ? -6.456 1.771 29.485 1.00 94.31 277 GLY A CA 1
ATOM 2180 C C . GLY A 1 277 ? -7.333 2.992 29.760 1.00 94.31 277 GLY A C 1
ATOM 2181 O O . GLY A 1 277 ? -7.244 3.981 29.037 1.00 94.31 277 GLY A O 1
ATOM 2182 N N . ILE A 1 278 ? -8.120 2.963 30.842 1.00 96.06 278 ILE A N 1
ATOM 2183 C CA . ILE A 1 278 ? -8.919 4.112 31.295 1.00 96.06 278 ILE A CA 1
ATOM 2184 C C . ILE A 1 278 ? -7.996 5.246 31.751 1.00 96.06 278 ILE A C 1
ATOM 2186 O O . ILE A 1 278 ? -8.221 6.398 31.388 1.00 96.06 278 ILE A O 1
ATOM 2190 N N . ALA A 1 279 ? -6.948 4.924 32.518 1.00 95.25 279 ALA A N 1
ATOM 2191 C CA . ALA A 1 279 ? -5.967 5.905 32.975 1.00 95.25 279 ALA A CA 1
ATOM 2192 C C . ALA A 1 279 ? -5.256 6.588 31.797 1.00 95.25 279 ALA A C 1
ATOM 2194 O O . ALA A 1 279 ? -5.208 7.811 31.761 1.00 95.25 279 ALA A O 1
ATOM 2195 N N . ARG A 1 280 ? -4.805 5.811 30.804 1.00 95.62 280 ARG A N 1
ATOM 2196 C CA . ARG A 1 280 ? -4.174 6.342 29.590 1.00 95.62 280 ARG A CA 1
ATOM 2197 C C . ARG A 1 280 ? -5.122 7.236 28.803 1.00 95.62 280 ARG A C 1
ATOM 2199 O O . ARG A 1 280 ? -4.716 8.303 28.373 1.00 95.62 280 ARG A O 1
ATOM 2206 N N . LEU A 1 281 ? -6.384 6.826 28.635 1.00 94.88 281 LEU A N 1
ATOM 2207 C CA . LEU A 1 281 ? -7.358 7.665 27.942 1.00 94.88 281 LEU A CA 1
ATOM 2208 C C . LEU A 1 281 ? -7.530 8.996 28.682 1.00 94.88 281 LEU A C 1
ATOM 2210 O O . LEU A 1 281 ? -7.442 10.029 28.045 1.00 94.88 281 LEU A O 1
ATOM 2214 N N . LEU A 1 282 ? -7.684 8.988 30.011 1.00 95.50 282 LEU A N 1
ATOM 2215 C CA . LEU A 1 282 ? -7.818 10.201 30.834 1.00 95.50 282 LEU A CA 1
ATOM 2216 C C . LEU A 1 282 ? -6.614 11.163 30.775 1.00 95.50 282 LEU A C 1
ATOM 2218 O O . LEU A 1 282 ? -6.780 12.333 31.118 1.00 95.50 282 LEU A O 1
ATOM 2222 N N . GLU A 1 283 ? -5.428 10.692 30.385 1.00 95.44 283 GLU A N 1
ATOM 2223 C CA . GLU A 1 283 ? -4.232 11.528 30.198 1.00 95.44 283 GLU A CA 1
ATOM 2224 C C . GLU A 1 283 ? -4.252 12.302 28.869 1.00 95.44 283 GLU A C 1
ATOM 2226 O O . GLU A 1 283 ? -3.547 13.303 28.732 1.00 95.44 283 GLU A O 1
ATOM 2231 N N . GLU A 1 284 ? -5.076 11.883 27.905 1.00 94.50 284 GLU A N 1
ATOM 2232 C CA . GLU A 1 284 ? -5.164 12.527 26.597 1.00 94.50 284 GLU A CA 1
ATOM 2233 C C . GLU A 1 284 ? -5.943 13.857 26.676 1.00 94.50 284 GLU A C 1
ATOM 2235 O O . GLU A 1 284 ? -7.059 13.909 27.206 1.00 94.50 284 GLU A O 1
ATOM 2240 N N . PRO A 1 285 ? -5.421 14.956 26.099 1.00 89.25 285 PRO A N 1
ATOM 2241 C CA . PRO A 1 285 ? -6.061 16.272 26.180 1.00 89.25 285 PRO A CA 1
ATOM 2242 C C . PRO A 1 285 ? -7.366 16.361 25.372 1.00 89.25 285 PRO A C 1
ATOM 2244 O O . PRO A 1 285 ? -8.181 17.255 25.604 1.00 89.25 285 PRO A O 1
ATOM 2247 N N . GLU A 1 286 ? -7.562 15.447 24.421 1.00 89.75 286 GLU A N 1
ATOM 2248 C CA . GLU A 1 286 ? -8.692 15.422 23.488 1.00 89.75 286 GLU A CA 1
ATOM 2249 C C . GLU A 1 286 ? -9.887 14.598 23.996 1.00 89.75 286 GLU A C 1
ATOM 2251 O O . GLU A 1 286 ? -10.893 14.475 23.295 1.00 89.75 286 GLU A O 1
ATOM 2256 N N . VAL A 1 287 ? -9.828 14.043 25.215 1.00 90.75 287 VAL A N 1
ATOM 2257 C CA . VAL A 1 287 ? -10.960 13.289 25.772 1.00 90.75 287 VAL A CA 1
ATOM 2258 C C . VAL A 1 287 ? -12.205 14.172 25.875 1.00 90.75 287 VAL A C 1
ATOM 2260 O O . VAL A 1 287 ? -12.156 15.258 26.467 1.00 90.75 287 VAL A O 1
ATOM 2263 N N . PRO A 1 288 ? -13.367 13.696 25.389 1.00 89.38 288 PRO A N 1
ATOM 2264 C CA . PRO A 1 288 ? -14.626 14.403 25.563 1.00 89.38 288 PRO A CA 1
ATOM 2265 C C . PRO A 1 288 ? -14.917 14.679 27.043 1.00 89.38 288 PRO A C 1
ATOM 2267 O O . PRO A 1 288 ? -15.032 13.758 27.852 1.00 89.38 288 PRO A O 1
ATOM 2270 N N . ARG A 1 289 ? -15.080 15.958 27.408 1.00 88.56 289 ARG A N 1
ATOM 2271 C CA . ARG A 1 289 ? -15.279 16.386 28.809 1.00 88.56 289 ARG A CA 1
ATOM 2272 C C . ARG A 1 289 ? -16.479 15.723 29.483 1.00 88.56 289 ARG A C 1
ATOM 2274 O O . ARG A 1 289 ? -16.445 15.485 30.684 1.00 88.56 289 ARG A O 1
ATOM 2281 N N . THR A 1 290 ? -17.515 15.413 28.708 1.00 87.69 290 THR A N 1
ATOM 2282 C CA . THR A 1 290 ? -18.713 14.701 29.172 1.00 87.69 290 THR A CA 1
ATOM 2283 C C . THR A 1 290 ? -18.422 13.263 29.600 1.00 87.69 290 THR A C 1
ATOM 2285 O O . THR A 1 290 ? -19.134 12.729 30.439 1.00 87.69 290 THR A O 1
ATOM 2288 N N . LEU A 1 291 ? -17.356 12.645 29.082 1.00 90.38 291 LEU A N 1
ATOM 2289 C CA . LEU A 1 291 ? -16.981 11.263 29.378 1.00 90.38 291 LEU A CA 1
ATOM 2290 C C . LEU A 1 291 ? -16.057 11.140 30.606 1.00 90.38 291 LEU A C 1
ATOM 2292 O O . LEU A 1 291 ? -16.004 10.085 31.234 1.00 90.38 291 LEU A O 1
ATOM 2296 N N . ILE A 1 292 ? -15.353 12.213 30.984 1.00 91.75 292 ILE A N 1
ATOM 2297 C CA . ILE A 1 292 ? -14.393 12.220 32.104 1.00 91.75 292 ILE A CA 1
ATOM 2298 C C . ILE A 1 292 ? -15.016 11.750 33.435 1.00 91.75 292 ILE A C 1
ATOM 2300 O O . ILE A 1 292 ? -14.397 10.914 34.099 1.00 91.75 292 ILE A O 1
ATOM 2304 N N . PRO A 1 293 ? -16.213 12.216 33.858 1.00 92.31 293 PRO A N 1
ATOM 2305 C CA . PRO A 1 293 ? -16.827 11.748 35.102 1.00 92.31 293 PRO A CA 1
ATOM 2306 C C . PRO A 1 293 ? -17.082 10.238 35.099 1.00 92.31 293 PRO A C 1
ATOM 2308 O O . PRO A 1 293 ? -16.802 9.570 36.093 1.00 92.31 293 PRO A O 1
ATOM 2311 N N . LEU A 1 294 ? -17.544 9.696 33.968 1.00 92.81 294 LEU A N 1
ATOM 2312 C CA . LEU A 1 294 ? -17.815 8.270 33.812 1.00 92.81 294 LEU A CA 1
ATOM 2313 C C . LEU A 1 294 ? -16.526 7.435 33.818 1.00 92.81 294 LEU A C 1
ATOM 2315 O O . LEU A 1 294 ? -16.474 6.397 34.469 1.00 92.81 294 LEU A O 1
ATOM 2319 N N . LEU A 1 295 ? -15.464 7.895 33.152 1.00 94.94 295 LEU A N 1
ATOM 2320 C CA . LEU A 1 295 ? -14.161 7.219 33.178 1.00 94.94 295 LEU A CA 1
ATOM 2321 C C . LEU A 1 295 ? -13.550 7.214 34.585 1.00 94.94 295 LEU A C 1
ATOM 2323 O O . LEU A 1 295 ? -13.006 6.199 35.014 1.00 94.94 295 LEU A O 1
ATOM 2327 N N . ASN A 1 296 ? -13.666 8.320 35.326 1.00 95.06 296 ASN A N 1
ATOM 2328 C CA . ASN A 1 296 ? -13.215 8.389 36.718 1.00 95.06 296 ASN A CA 1
ATOM 2329 C C . ASN A 1 296 ? -14.026 7.470 37.639 1.00 95.06 296 ASN A C 1
ATOM 2331 O O . ASN A 1 296 ? -13.441 6.827 38.511 1.00 95.06 296 ASN A O 1
ATOM 2335 N N . LEU A 1 297 ? -15.346 7.386 37.431 1.00 94.38 297 LEU A N 1
ATOM 2336 C CA . LEU A 1 297 ? -16.204 6.429 38.127 1.00 94.38 297 LEU A CA 1
ATOM 2337 C C . LEU A 1 297 ? -15.745 4.999 37.841 1.00 94.38 297 LEU A C 1
ATOM 2339 O O . LEU A 1 297 ? -15.424 4.268 38.765 1.00 94.38 297 LEU A O 1
ATOM 2343 N N . GLU A 1 298 ? -15.635 4.606 36.573 1.00 95.00 298 GLU A N 1
ATOM 2344 C CA . GLU A 1 298 ? -15.222 3.246 36.213 1.00 95.00 298 GLU A CA 1
ATOM 2345 C C . GLU A 1 298 ? -13.834 2.906 36.760 1.00 95.00 298 GLU A C 1
ATOM 2347 O O . GLU A 1 298 ? -13.658 1.830 37.322 1.00 95.00 298 GLU A O 1
ATOM 2352 N N . ARG A 1 299 ? -12.873 3.838 36.706 1.00 95.19 299 ARG A N 1
ATOM 2353 C CA . ARG A 1 299 ? -11.545 3.662 37.310 1.00 95.19 299 ARG A CA 1
ATOM 2354 C C . ARG A 1 299 ? -11.616 3.415 38.820 1.00 95.19 299 ARG A C 1
ATOM 2356 O O . ARG A 1 299 ? -10.866 2.576 39.317 1.00 95.19 299 ARG A O 1
ATOM 2363 N N . SER A 1 300 ? -12.473 4.128 39.554 1.00 94.38 300 SER A N 1
ATOM 2364 C CA . SER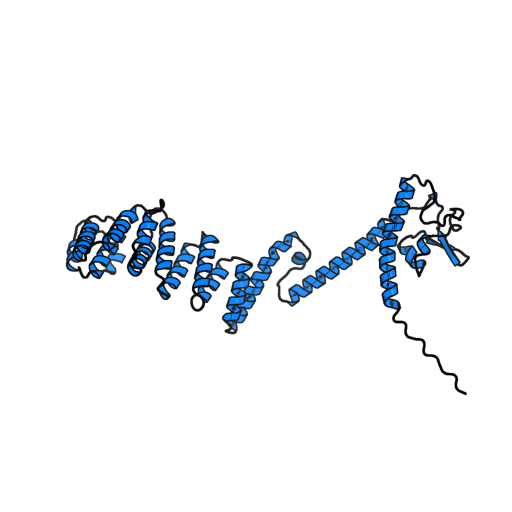 A 1 300 ? -12.590 3.952 41.007 1.00 94.38 300 SER A CA 1
ATOM 2365 C C . SER A 1 300 ? -13.234 2.613 41.373 1.00 94.38 300 SER A C 1
ATOM 2367 O O . SER A 1 300 ? -12.821 1.988 42.347 1.00 94.38 300 SER A O 1
ATOM 2369 N N . LEU A 1 301 ? -14.157 2.096 40.555 1.00 94.25 301 LEU A N 1
ATOM 2370 C CA . LEU A 1 301 ? -14.789 0.796 40.804 1.00 94.25 301 LEU A CA 1
ATOM 2371 C C . LEU A 1 301 ? -13.781 -0.366 40.863 1.00 94.25 301 LEU A C 1
ATOM 2373 O O . LEU A 1 301 ? -14.034 -1.338 41.572 1.00 94.25 301 LEU A O 1
ATOM 2377 N N . TYR A 1 302 ? -12.620 -0.269 40.203 1.00 92.75 302 TYR A N 1
ATOM 2378 C CA . TYR A 1 302 ? -11.586 -1.314 40.266 1.00 92.75 302 TYR A CA 1
ATOM 2379 C C . TYR A 1 302 ? -10.986 -1.503 41.665 1.00 92.75 302 TYR A C 1
ATOM 2381 O O . TYR A 1 302 ? -10.563 -2.612 41.984 1.00 92.75 302 TYR A O 1
ATOM 2389 N N . VAL A 1 303 ? -10.957 -0.459 42.501 1.00 93.19 303 VAL A N 1
ATOM 2390 C CA . VAL A 1 303 ? -10.359 -0.522 43.849 1.00 93.19 303 VAL A CA 1
ATOM 2391 C C . VAL A 1 303 ? -11.384 -0.734 44.962 1.00 93.19 303 VAL A C 1
ATOM 2393 O O . VAL A 1 303 ? -11.014 -1.151 46.055 1.00 93.19 303 VAL A O 1
ATOM 2396 N N . LEU A 1 304 ? -12.660 -0.459 44.688 1.00 92.62 304 LEU A N 1
ATOM 2397 C CA . LEU A 1 304 ? -13.741 -0.535 45.670 1.00 92.62 304 LEU A CA 1
ATOM 2398 C C . LEU A 1 304 ? -14.225 -1.972 45.897 1.00 92.62 304 LEU A C 1
ATOM 2400 O O . LEU A 1 304 ? -14.229 -2.794 44.971 1.00 92.62 304 LEU A O 1
ATOM 2404 N N . GLY A 1 305 ? -14.695 -2.253 47.116 1.00 90.94 305 GLY A N 1
ATOM 2405 C CA . GLY A 1 305 ? -15.401 -3.494 47.444 1.00 90.94 305 GLY A CA 1
ATOM 2406 C C . GLY A 1 305 ? -16.826 -3.543 46.857 1.00 90.94 305 GLY A C 1
ATOM 2407 O O . GLY A 1 305 ? -17.357 -2.511 46.453 1.00 90.94 305 GLY A O 1
ATOM 2408 N N . PRO A 1 306 ? -17.498 -4.712 46.818 1.00 88.12 306 PRO A N 1
ATOM 2409 C CA . PRO A 1 306 ? -18.808 -4.864 46.164 1.00 88.12 306 PRO A CA 1
ATOM 2410 C C . PRO A 1 306 ? -19.893 -3.895 46.662 1.00 88.12 306 PRO A C 1
ATOM 2412 O O . PRO A 1 306 ? -20.626 -3.318 45.861 1.00 88.12 306 PRO A O 1
ATOM 2415 N N . THR A 1 307 ? -19.980 -3.678 47.977 1.00 89.19 307 THR A N 1
ATOM 2416 C CA . THR A 1 307 ? -20.954 -2.748 48.572 1.00 89.19 307 THR A CA 1
ATOM 2417 C C . THR A 1 307 ? -20.643 -1.301 48.192 1.00 89.19 307 THR A C 1
ATOM 2419 O O . THR A 1 307 ? -21.516 -0.585 47.715 1.00 89.19 307 THR A O 1
ATOM 2422 N N . GLU A 1 308 ? -19.375 -0.904 48.303 1.00 92.94 308 GLU A N 1
ATOM 2423 C CA . GLU A 1 308 ? -18.911 0.447 47.972 1.00 92.94 308 GLU A CA 1
ATOM 2424 C C . GLU A 1 308 ? -19.089 0.768 46.481 1.00 92.94 308 GLU A C 1
ATOM 2426 O O . GLU A 1 308 ? -19.413 1.899 46.123 1.00 92.94 308 GLU A O 1
ATOM 2431 N N . ARG A 1 309 ? -18.927 -0.230 45.599 1.00 92.75 309 ARG A N 1
ATOM 2432 C CA . ARG A 1 309 ? -19.212 -0.095 44.162 1.00 92.75 309 ARG A CA 1
ATOM 2433 C C . ARG A 1 309 ? -20.674 0.245 43.911 1.00 92.75 309 ARG A C 1
ATOM 2435 O O . ARG A 1 309 ? -20.956 1.148 43.128 1.00 92.75 309 ARG A O 1
ATOM 2442 N N . ALA A 1 310 ? -21.593 -0.471 44.558 1.00 90.19 310 ALA A N 1
ATOM 2443 C CA . ALA A 1 310 ? -23.024 -0.236 44.404 1.00 90.19 310 ALA A CA 1
ATOM 2444 C C . ALA A 1 310 ? -23.420 1.167 44.885 1.00 90.19 310 ALA A C 1
ATOM 2446 O O . ALA A 1 310 ? -24.166 1.861 44.195 1.00 90.19 310 ALA A O 1
ATOM 2447 N N . ASP A 1 311 ? -22.861 1.611 46.012 1.00 90.75 311 ASP A N 1
ATOM 2448 C CA . ASP A 1 311 ? -23.113 2.946 46.558 1.00 90.75 311 ASP A CA 1
ATOM 2449 C C . ASP A 1 311 ? -22.546 4.045 45.644 1.00 90.75 311 ASP A C 1
ATOM 2451 O O . ASP A 1 311 ? -23.222 5.039 45.365 1.00 90.75 311 ASP A O 1
ATOM 2455 N N . ALA A 1 312 ? -21.335 3.852 45.107 1.00 92.62 312 ALA A N 1
ATOM 2456 C CA . ALA A 1 312 ? -20.722 4.772 44.150 1.00 92.62 312 ALA A CA 1
ATOM 2457 C C . ALA A 1 312 ? -21.524 4.872 42.840 1.00 92.62 312 ALA A C 1
ATOM 2459 O O . ALA A 1 312 ? -21.735 5.974 42.328 1.00 92.62 312 ALA A O 1
ATOM 2460 N N . LEU A 1 313 ? -22.010 3.740 42.318 1.00 92.50 313 LEU A N 1
ATOM 2461 C CA . LEU A 1 313 ? -22.877 3.686 41.139 1.00 92.50 313 LEU A CA 1
ATOM 2462 C C . LEU A 1 313 ? -24.216 4.395 41.395 1.00 92.50 313 LEU A C 1
ATOM 2464 O O . LEU A 1 313 ? -24.603 5.262 40.616 1.00 92.50 313 LEU A O 1
ATOM 2468 N N . ALA A 1 314 ? -24.898 4.105 42.506 1.00 88.56 314 ALA A N 1
ATOM 2469 C CA . ALA A 1 314 ? -26.164 4.757 42.849 1.00 88.56 314 ALA A CA 1
ATOM 2470 C C . ALA A 1 314 ? -26.007 6.278 43.027 1.00 88.56 314 ALA A C 1
ATOM 2472 O O . ALA A 1 314 ? -26.824 7.058 42.532 1.00 88.56 314 ALA A O 1
ATOM 2473 N N . ALA A 1 315 ? -24.916 6.716 43.665 1.00 89.31 315 ALA A N 1
ATOM 2474 C CA . ALA A 1 315 ? -24.594 8.133 43.803 1.00 89.31 315 ALA A CA 1
ATOM 2475 C C . ALA A 1 315 ? -24.318 8.812 42.451 1.00 89.31 315 ALA A C 1
ATOM 2477 O O . ALA A 1 315 ? -24.663 9.982 42.280 1.00 89.31 315 ALA A O 1
ATOM 2478 N N . ALA A 1 316 ? -23.707 8.102 41.497 1.00 88.81 316 ALA A N 1
ATOM 2479 C CA . ALA A 1 316 ? -23.466 8.610 40.150 1.00 88.81 316 ALA A CA 1
ATOM 2480 C C . ALA A 1 316 ? -24.762 8.733 39.333 1.00 88.81 316 ALA A C 1
ATOM 2482 O O . ALA A 1 316 ? -24.958 9.753 38.675 1.00 88.81 316 ALA A O 1
ATOM 2483 N N . ALA A 1 317 ? -25.670 7.754 39.423 1.00 84.56 317 ALA A N 1
ATOM 2484 C CA . ALA A 1 317 ? -26.980 7.815 38.768 1.00 84.56 317 ALA A CA 1
ATOM 2485 C C . ALA A 1 317 ? -27.796 9.036 39.217 1.00 84.56 317 ALA A C 1
ATOM 2487 O O . ALA A 1 317 ? -28.344 9.744 38.381 1.00 84.56 317 ALA A O 1
ATOM 2488 N N . GLY A 1 318 ? -27.817 9.337 40.520 1.00 79.00 318 GLY A N 1
ATOM 2489 C CA . GLY A 1 318 ? -28.544 10.498 41.050 1.00 79.00 318 GLY A CA 1
ATOM 2490 C C . GLY A 1 318 ? -27.968 11.865 40.651 1.00 79.00 318 GLY A C 1
ATOM 2491 O O . GLY A 1 318 ? -28.605 12.885 40.898 1.00 79.00 318 GLY A O 1
ATOM 2492 N N . ARG A 1 319 ? -26.763 11.906 40.065 1.00 81.38 319 ARG A N 1
ATOM 2493 C CA . ARG A 1 319 ? -26.080 13.139 39.631 1.00 81.38 319 ARG A CA 1
ATOM 2494 C C . ARG A 1 319 ? -25.943 13.256 38.116 1.00 81.38 319 ARG A C 1
ATOM 2496 O O . ARG A 1 319 ? -25.543 14.320 37.644 1.00 81.38 319 ARG A O 1
ATOM 2503 N N . SER A 1 320 ? -26.180 12.177 37.372 1.00 71.38 320 SER A N 1
ATOM 2504 C CA . SER A 1 320 ? -25.963 12.181 35.931 1.00 71.38 320 SER A CA 1
ATOM 2505 C C . SER A 1 320 ? -27.042 12.990 35.217 1.00 71.38 320 SER A C 1
ATOM 2507 O O . SER A 1 320 ? -28.220 12.916 35.553 1.00 71.38 320 SER A O 1
ATOM 2509 N N . LEU A 1 321 ? -26.612 13.772 34.229 1.00 65.81 321 LEU A N 1
ATOM 2510 C CA . LEU A 1 321 ? -27.477 14.578 33.368 1.00 65.81 321 LEU A CA 1
ATOM 2511 C C . LEU A 1 321 ? -27.551 14.016 31.944 1.00 65.81 321 LEU A C 1
ATOM 2513 O O . LEU A 1 321 ? -28.292 14.559 31.129 1.00 65.81 321 LEU A O 1
ATOM 2517 N N . ASP A 1 322 ? -26.773 12.973 31.623 1.00 81.88 322 ASP A N 1
ATOM 2518 C CA . ASP A 1 322 ? -26.744 12.394 30.283 1.00 81.88 322 ASP A CA 1
ATOM 2519 C C . ASP A 1 322 ? -27.391 10.990 30.243 1.00 81.88 322 ASP A C 1
ATOM 2521 O O . ASP A 1 322 ? -27.133 10.162 31.131 1.00 81.88 322 ASP A O 1
ATOM 2525 N N . PRO A 1 323 ? -28.230 10.704 29.224 1.00 85.00 323 PRO A N 1
ATOM 2526 C CA . PRO A 1 323 ? -28.940 9.426 29.122 1.00 85.00 323 PRO A CA 1
ATOM 2527 C C . PRO A 1 323 ? -28.009 8.210 29.064 1.00 85.00 323 PRO A C 1
ATOM 2529 O O . PRO A 1 323 ? -28.255 7.200 29.723 1.00 85.00 323 PRO A O 1
ATOM 2532 N N . PHE A 1 324 ? -26.873 8.338 28.370 1.00 86.19 324 PHE A N 1
ATOM 2533 C CA . PHE A 1 324 ? -25.914 7.249 28.202 1.00 86.19 324 PHE A CA 1
ATOM 2534 C C . PHE A 1 324 ? -25.272 6.819 29.528 1.00 86.19 324 PHE A C 1
ATOM 2536 O O . PHE A 1 324 ? -25.256 5.630 29.845 1.00 86.19 324 PHE A O 1
ATOM 2543 N N . THR A 1 325 ? -24.755 7.760 30.322 1.00 87.69 325 THR A N 1
ATOM 2544 C CA . THR A 1 325 ? -24.181 7.474 31.644 1.00 87.69 325 THR A CA 1
ATOM 2545 C C . THR A 1 325 ? -25.232 6.876 32.564 1.00 87.69 325 THR A C 1
ATOM 2547 O O . THR A 1 325 ? -24.928 5.942 33.302 1.00 87.69 325 THR A O 1
ATOM 2550 N N . THR A 1 326 ? -26.470 7.371 32.505 1.00 88.44 326 THR A N 1
ATOM 2551 C CA . THR A 1 326 ? -27.569 6.830 33.312 1.00 88.44 326 THR A CA 1
ATOM 2552 C C . THR A 1 326 ? -27.861 5.375 32.948 1.00 88.44 326 THR A C 1
ATOM 2554 O O . THR A 1 326 ? -27.843 4.507 33.823 1.00 88.44 326 THR A O 1
ATOM 2557 N N . TYR A 1 327 ? -28.024 5.084 31.654 1.00 89.00 327 TYR A N 1
ATOM 2558 C CA . TYR A 1 327 ? -28.194 3.725 31.144 1.00 89.00 327 TYR A CA 1
ATOM 2559 C C . TYR A 1 327 ? -27.021 2.814 31.540 1.00 89.00 327 TYR A C 1
ATOM 2561 O O . TYR A 1 327 ? -27.229 1.709 32.042 1.00 89.00 327 TYR A O 1
ATOM 2569 N N . HIS A 1 328 ? -25.779 3.281 31.370 1.00 91.00 328 HIS A N 1
ATOM 2570 C CA . HIS A 1 328 ? -24.579 2.523 31.731 1.00 91.00 328 HIS A CA 1
ATOM 2571 C C . HIS A 1 328 ? -24.545 2.196 33.227 1.00 91.00 328 HIS A C 1
ATOM 2573 O O . HIS A 1 328 ? -24.305 1.049 33.598 1.00 91.00 328 HIS A O 1
ATOM 2579 N N . VAL A 1 329 ? -24.818 3.173 34.095 1.00 92.00 329 VAL A N 1
ATOM 2580 C CA . VAL A 1 329 ? -24.835 2.968 35.550 1.00 92.00 329 VAL A CA 1
ATOM 2581 C C . VAL A 1 329 ? -25.922 1.972 35.954 1.00 92.00 329 VAL A C 1
ATOM 2583 O O . VAL A 1 329 ? -25.659 1.092 36.774 1.00 92.00 329 VAL A O 1
ATOM 2586 N N . PHE A 1 330 ? -27.114 2.046 35.356 1.00 92.06 330 PHE A N 1
ATOM 2587 C CA . PHE A 1 330 ? -28.174 1.065 35.601 1.00 92.06 330 PHE A CA 1
ATOM 2588 C C . PHE A 1 330 ? -27.771 -0.333 35.150 1.00 92.06 330 PHE A C 1
ATOM 2590 O O . PHE A 1 330 ? -27.908 -1.281 35.923 1.00 92.06 330 PHE A O 1
ATOM 2597 N N . GLN A 1 331 ? -27.187 -0.466 33.958 1.00 92.19 331 GLN A N 1
ATOM 2598 C CA . GLN A 1 331 ? -26.664 -1.745 33.491 1.00 92.19 331 GLN A CA 1
ATOM 2599 C C . GLN A 1 331 ? -25.620 -2.308 34.472 1.00 92.19 331 GLN A C 1
ATOM 2601 O O . GLN A 1 331 ? -25.671 -3.489 34.811 1.00 92.19 331 GLN A O 1
ATOM 2606 N N . ARG A 1 332 ? -24.710 -1.472 34.987 1.00 92.62 332 ARG A N 1
ATOM 2607 C CA . ARG A 1 332 ? -23.710 -1.887 35.983 1.00 92.62 332 ARG A CA 1
ATOM 2608 C C . ARG A 1 332 ? -24.351 -2.322 37.303 1.00 92.62 332 ARG A C 1
ATOM 2610 O O . ARG A 1 332 ? -23.966 -3.358 37.830 1.00 92.62 332 ARG A O 1
ATOM 2617 N N . LEU A 1 333 ? -25.346 -1.599 37.818 1.00 92.50 333 LEU A N 1
ATOM 2618 C CA . LEU A 1 333 ? -26.082 -2.008 39.024 1.00 92.50 333 LEU A CA 1
ATOM 2619 C C . LEU A 1 333 ? -26.782 -3.364 38.840 1.00 92.50 333 LEU A C 1
ATOM 2621 O O . LEU A 1 333 ? -26.762 -4.192 39.751 1.00 92.50 333 LEU A O 1
ATOM 2625 N N . LEU A 1 334 ? -27.353 -3.621 37.660 1.00 92.38 334 LEU A N 1
ATOM 2626 C CA . LEU A 1 334 ? -27.955 -4.916 37.328 1.00 92.38 334 LEU A CA 1
ATOM 2627 C C . LEU A 1 334 ? -26.907 -6.037 37.243 1.00 92.38 334 LEU A C 1
ATOM 2629 O O . LEU A 1 334 ? -27.138 -7.122 37.778 1.00 92.38 334 LEU A O 1
ATOM 2633 N N . GLU A 1 335 ? -25.744 -5.777 36.635 1.00 90.69 335 GLU A N 1
ATOM 2634 C CA . GLU A 1 335 ? -24.615 -6.722 36.584 1.00 90.69 335 GLU A CA 1
ATOM 2635 C C . GLU A 1 335 ? -24.115 -7.094 37.996 1.00 90.69 335 GLU A C 1
ATOM 2637 O O . GLU A 1 335 ? -23.812 -8.259 38.256 1.00 90.69 335 GLU A O 1
ATOM 2642 N N . GLU A 1 336 ? -24.115 -6.142 38.936 1.00 89.56 336 GLU A N 1
ATOM 2643 C CA . GLU A 1 336 ? -23.777 -6.356 40.356 1.00 89.56 336 GLU A CA 1
ATOM 2644 C C . GLU A 1 336 ? -24.950 -6.944 41.181 1.00 89.56 336 GLU A C 1
ATOM 2646 O O . GLU A 1 336 ? -24.865 -7.065 42.404 1.00 89.56 336 GLU A O 1
ATOM 2651 N N . ARG A 1 337 ? -26.058 -7.334 40.529 1.00 92.00 337 ARG A N 1
ATOM 2652 C CA . ARG A 1 337 ? -27.285 -7.887 41.143 1.00 92.00 337 ARG A CA 1
ATOM 2653 C C . ARG A 1 337 ? -27.977 -6.947 42.140 1.00 92.00 337 ARG A C 1
ATOM 2655 O O . ARG A 1 337 ? -28.660 -7.410 43.052 1.00 92.00 337 ARG A O 1
ATOM 2662 N N . ARG A 1 338 ? -27.849 -5.633 41.951 1.00 91.62 338 ARG A N 1
ATOM 2663 C CA . ARG A 1 338 ? -28.461 -4.582 42.783 1.00 91.62 338 ARG A CA 1
ATOM 2664 C C . ARG A 1 338 ? -29.691 -3.955 42.129 1.00 91.62 338 ARG A C 1
ATOM 2666 O O . ARG A 1 338 ? -29.808 -2.737 42.009 1.00 91.62 338 ARG A O 1
ATOM 2673 N N . ALA A 1 339 ? -30.625 -4.801 41.691 1.00 90.00 339 ALA A N 1
ATOM 2674 C CA . ALA A 1 339 ? -31.884 -4.355 41.085 1.00 90.00 339 ALA A CA 1
ATOM 2675 C C . ALA A 1 339 ? -32.751 -3.524 42.055 1.00 90.00 339 ALA A C 1
ATOM 2677 O O . ALA A 1 339 ? -33.528 -2.677 41.617 1.00 90.00 339 ALA A O 1
ATOM 2678 N N . ASP A 1 340 ? -32.566 -3.723 43.366 1.00 91.38 340 ASP A N 1
ATOM 2679 C CA . ASP A 1 340 ? -33.188 -2.947 44.444 1.00 91.38 340 ASP A CA 1
ATOM 2680 C C . ASP A 1 340 ? -32.885 -1.447 44.349 1.00 91.38 340 ASP A C 1
ATOM 2682 O O . ASP A 1 340 ? -33.736 -0.627 44.685 1.00 91.38 340 ASP A O 1
ATOM 2686 N N . LEU A 1 341 ? -31.699 -1.086 43.850 1.00 88.94 341 LEU A N 1
ATOM 2687 C CA . LEU A 1 341 ? -31.275 0.305 43.712 1.00 88.94 341 LEU A CA 1
ATOM 2688 C C . LEU A 1 341 ? -31.745 0.946 42.401 1.00 88.94 341 LEU A C 1
ATOM 2690 O O . LEU A 1 341 ? -31.899 2.161 42.345 1.00 88.94 341 LEU A O 1
ATOM 2694 N N . VAL A 1 342 ? -31.997 0.157 41.354 1.00 88.69 342 VAL A N 1
ATOM 2695 C CA . VAL A 1 342 ? -32.344 0.675 40.018 1.00 88.69 342 VAL A CA 1
ATOM 2696 C C . VAL A 1 342 ? -33.777 1.206 39.971 1.00 88.69 342 VAL A C 1
ATOM 2698 O O . VAL A 1 342 ? -34.013 2.292 39.446 1.00 88.69 342 VAL A O 1
ATOM 2701 N N . LEU A 1 343 ? -34.735 0.477 40.554 1.00 85.44 343 LEU A N 1
ATOM 2702 C CA . LEU A 1 343 ? -36.158 0.842 40.521 1.00 85.44 343 LEU A CA 1
ATOM 2703 C C . LEU A 1 343 ? -36.452 2.234 41.123 1.00 85.44 343 LEU A C 1
ATOM 2705 O O . LEU A 1 343 ? -37.109 3.028 40.450 1.00 85.44 343 LEU A O 1
ATOM 2709 N N . PRO A 1 344 ? -35.950 2.590 42.325 1.00 86.56 344 PRO A N 1
ATOM 2710 C CA . PRO A 1 344 ? -36.149 3.930 42.878 1.00 86.56 344 PRO A CA 1
ATOM 2711 C C . PRO A 1 344 ? -35.517 5.029 42.017 1.00 86.56 344 PRO A C 1
ATOM 2713 O O . PRO A 1 344 ? -36.094 6.107 41.867 1.00 86.56 344 PRO A O 1
ATOM 2716 N N . LEU A 1 345 ? -34.349 4.751 41.425 1.00 84.69 345 LEU A N 1
ATOM 2717 C CA . LEU A 1 345 ? -33.630 5.706 40.583 1.00 84.69 345 LEU A CA 1
ATOM 2718 C C . LEU A 1 345 ? -34.373 5.980 39.270 1.00 84.69 345 LEU A C 1
ATOM 2720 O O . LEU A 1 345 ? -34.444 7.135 38.863 1.00 84.69 345 LEU A O 1
ATOM 2724 N N . LEU A 1 346 ? -34.990 4.964 38.654 1.00 82.31 346 LEU A N 1
ATOM 2725 C CA . LEU A 1 346 ? -35.836 5.126 37.461 1.00 82.31 346 LEU A CA 1
ATOM 2726 C C . LEU A 1 346 ? -37.038 6.046 37.707 1.00 82.31 346 LEU A C 1
ATOM 2728 O O . LEU A 1 346 ? -37.458 6.770 36.811 1.00 82.31 346 LEU A O 1
ATOM 2732 N N . THR A 1 347 ? -37.586 6.032 38.923 1.00 81.62 347 THR A N 1
ATOM 2733 C CA . THR A 1 347 ? -38.728 6.880 39.303 1.00 81.62 347 THR A CA 1
ATOM 2734 C C . THR A 1 347 ? -38.332 8.283 39.771 1.00 81.62 347 THR A C 1
ATOM 2736 O O . THR A 1 347 ? -39.205 9.096 40.077 1.00 81.62 347 THR A O 1
ATOM 2739 N N . SER A 1 348 ? -37.032 8.582 39.851 1.00 80.25 348 SER A N 1
ATOM 2740 C CA . SER A 1 348 ? -36.538 9.850 40.385 1.00 80.25 348 SER A CA 1
ATOM 2741 C C . SER A 1 348 ? -36.713 10.999 39.379 1.00 80.25 348 SER A C 1
ATOM 2743 O O . SER A 1 348 ? -36.296 10.874 38.222 1.00 80.25 348 SER A O 1
ATOM 2745 N N . PRO A 1 349 ? -37.275 12.153 39.789 1.00 66.12 349 PRO A N 1
ATOM 2746 C CA . PRO A 1 349 ? -37.393 13.317 38.919 1.00 66.12 349 PRO A CA 1
ATOM 2747 C C . PRO A 1 349 ? -35.998 13.848 38.552 1.00 66.12 349 PRO A C 1
ATOM 2749 O O . PRO A 1 349 ? -35.256 14.313 39.414 1.00 66.12 349 PRO A O 1
ATOM 2752 N N . GLY A 1 350 ? -35.642 13.775 37.266 1.00 66.25 350 GLY A N 1
ATOM 2753 C CA . GLY A 1 350 ? -34.347 14.226 36.736 1.00 66.25 350 GLY A CA 1
ATOM 2754 C C . GLY A 1 350 ? -33.588 13.164 35.938 1.00 66.25 350 GLY A C 1
ATOM 2755 O O . GLY A 1 350 ? -32.708 13.515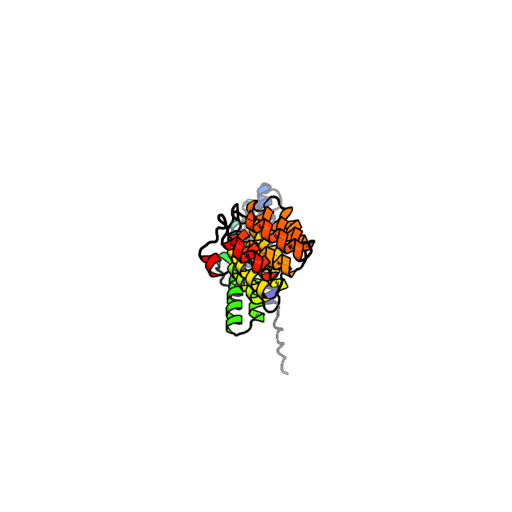 35.158 1.00 66.25 350 GLY A O 1
ATOM 2756 N N . VAL A 1 351 ? -33.968 11.889 36.063 1.00 69.00 351 VAL A N 1
ATOM 2757 C CA . VAL A 1 351 ? -33.461 10.825 35.192 1.00 69.00 351 VAL A CA 1
ATOM 2758 C C . VAL A 1 351 ? -34.165 10.912 33.840 1.00 69.00 351 VAL A C 1
ATOM 2760 O O . VAL A 1 351 ? -35.386 10.799 33.753 1.00 69.00 351 VAL A O 1
ATOM 2763 N N . THR A 1 352 ? -33.391 11.134 32.778 1.00 67.12 352 THR A N 1
ATOM 2764 C CA . THR A 1 352 ? -33.888 11.105 31.398 1.00 67.12 352 THR A CA 1
ATOM 2765 C C . THR A 1 352 ? -33.212 9.962 30.656 1.00 67.12 352 THR A C 1
ATOM 2767 O O . THR A 1 352 ? -31.989 9.901 30.569 1.00 67.12 352 THR A O 1
ATOM 2770 N N . LEU A 1 353 ? -34.023 9.035 30.157 1.00 66.06 353 LEU A N 1
ATOM 2771 C CA . LEU A 1 353 ? -33.625 7.966 29.246 1.00 66.06 353 LEU A CA 1
ATOM 2772 C C . LEU A 1 353 ? -34.325 8.223 27.909 1.00 66.06 353 LEU A C 1
ATOM 2774 O O . LEU A 1 353 ? -35.485 8.641 27.900 1.00 66.06 353 LEU A O 1
ATOM 2778 N N . ASP A 1 354 ? -33.641 7.986 26.790 1.00 68.38 354 ASP A N 1
ATOM 2779 C CA . ASP A 1 354 ? -34.287 7.952 25.468 1.00 68.38 354 ASP A CA 1
ATOM 2780 C C . ASP A 1 354 ? -35.337 6.818 25.442 1.00 68.38 354 ASP A C 1
ATOM 2782 O O . ASP A 1 354 ? -35.144 5.771 26.062 1.00 68.38 354 ASP A O 1
ATOM 2786 N N . ASP A 1 355 ? -36.433 6.982 24.697 1.00 65.56 355 ASP A N 1
ATOM 2787 C CA . ASP A 1 355 ? -37.414 5.931 24.384 1.00 65.56 355 ASP A CA 1
ATOM 2788 C C . ASP A 1 355 ? -36.746 4.605 23.969 1.00 65.56 355 ASP A C 1
ATOM 2790 O O . ASP A 1 355 ? -37.200 3.519 24.336 1.00 65.56 355 ASP A O 1
ATOM 2794 N N . ARG A 1 356 ? -35.627 4.670 23.233 1.00 61.56 356 ARG A N 1
ATOM 2795 C CA . ARG A 1 356 ? -34.846 3.482 22.840 1.00 61.56 356 ARG A CA 1
ATOM 2796 C C . ARG A 1 356 ? -34.106 2.814 23.992 1.00 61.56 356 ARG A C 1
ATOM 2798 O O . ARG A 1 356 ? -33.908 1.600 23.948 1.00 61.56 356 ARG A O 1
ATOM 2805 N N . GLU A 1 357 ? -33.638 3.589 24.960 1.00 64.56 357 GLU A N 1
ATOM 2806 C CA . GLU A 1 357 ? -32.928 3.087 26.140 1.00 64.56 357 GLU A CA 1
ATOM 2807 C C . GLU A 1 357 ? -33.930 2.525 27.153 1.00 64.56 357 GLU A C 1
ATOM 2809 O O . GLU A 1 357 ? -33.715 1.429 27.667 1.00 64.56 357 GLU A O 1
ATOM 2814 N N . ASN A 1 358 ? -35.074 3.197 27.324 1.00 60.28 358 ASN A N 1
ATOM 2815 C CA . ASN A 1 358 ? -36.211 2.718 28.113 1.00 60.28 358 ASN A CA 1
ATOM 2816 C C . ASN A 1 358 ? -36.735 1.358 27.636 1.00 60.28 358 ASN A C 1
ATOM 2818 O O . ASN A 1 358 ? -37.101 0.531 28.456 1.00 60.28 358 ASN A O 1
ATOM 2822 N N . ALA A 1 359 ? -36.757 1.095 26.325 1.00 61.97 359 ALA A N 1
ATOM 2823 C CA . ALA A 1 359 ? -37.237 -0.179 25.782 1.00 61.97 359 ALA A CA 1
ATOM 2824 C C . ALA A 1 359 ? -36.273 -1.371 25.983 1.00 61.97 359 ALA A C 1
ATOM 2826 O O . ALA A 1 359 ? -36.634 -2.502 25.652 1.00 61.97 359 ALA A O 1
ATOM 2827 N N . ARG A 1 360 ? -35.029 -1.130 26.424 1.00 60.72 360 ARG A N 1
ATOM 2828 C CA . ARG A 1 360 ? -33.982 -2.161 26.581 1.00 60.72 360 ARG A CA 1
ATOM 2829 C C . ARG A 1 360 ? -33.721 -2.566 28.030 1.00 60.72 360 ARG A C 1
ATOM 2831 O O . ARG A 1 360 ? -33.148 -3.637 28.232 1.00 60.72 360 ARG A O 1
ATOM 2838 N N . LEU A 1 361 ? -34.059 -1.694 28.978 1.00 58.03 361 LEU A N 1
ATOM 2839 C CA . LEU A 1 361 ? -34.077 -1.977 30.415 1.00 58.03 361 LEU A CA 1
ATOM 2840 C C . LEU A 1 361 ? -35.348 -2.756 30.764 1.00 58.03 361 LEU A C 1
ATOM 2842 O O . LEU A 1 361 ? -35.248 -3.632 31.650 1.00 58.03 361 LEU A O 1
#

pLDDT: mean 88.75, std 11.13, range [41.19, 97.75]

Foldseek 3Di:
DDDDDDDDPPDPPPPVLVVVQLVLLLVLLVVLQVQQVVCVVVVVPDDQPQWDRVWPQAALGTAGNSQVPDPDSVSCCLSPVQWDAHPVRGIHGRHGSVPDHRDVVSSCCSVVVVVVVVLVVVLVVVVVVCVVVPQPDDSCCSNPVVNVVCVLVSQLVVLCVQLVVCVVVVNNVSNLVSLVSSCVSPVDLVSLLVNLVSCLVPPPPVSVVSLVVSVVVPVVCLVVSLVSNLVSCVVVVVLVVQLVSLLVQQLVVPQDGDLVSLCSNLVSCVVVLDLVSLVVSLVDPSHRPLCNVVSVLSSVLSVDDLVVNLVSLLVQLVVDQDQSSVLVSLVVCVVSVNVVSNVVSVVDPRHDHPPVSVVVD

Radius of gyration: 43.28 Å; chains: 1; bounding box: 91×70×114 Å

Secondary structure (DSSP, 8-state):
-PPP-------S-HHHHHHHHHHHHHHHHHHHHHHHHHHHHTTT-S--TTB-TTS---TTTSBBGGGTT-SSHHHHHHH-TTEEE-TTS-EEESS-GGG----HHHHHHHHHHHHHHHHHHHHHHHHHHHHHHT----HHHHH-GGGGGGHHHHHHHHHHHHHHHHHHTT-HHHHHHHHHHHHHH---HHHHHHHHHHHTTT-HHHHHHHHHHHHHH-GGGHHHHHHHHHHHHHHTT-HHHHHHHHHHHHHTS-SS--HHHHHHHHHHHHHHT-THHHHHHHH-TTS-TTTHHHHHHHHHHTTS-HHHHHHHHHHHHTT--SHHHHHHHHHHHHHTT-HHHHHHHHTSTT----HHHHTT-